Protein 6FHE (pdb70)

Structure (mmCIF, N/CA/C/O backbone):
data_6FHE
#
_entry.id   6FHE
#
_cell.length_a   51.020
_cell.length_b   51.020
_cell.length_c   296.379
_cell.angle_alpha   90.00
_cell.angle_beta   90.00
_cell.angle_gamma   90.00
#
_symmetry.space_group_name_H-M   'P 41 21 2'
#
loop_
_entity.id
_entity.type
_entity.pdbx_description
1 polymer 'Synthetic construct'
2 water water
#
loop_
_atom_site.group_PDB
_atom_site.id
_atom_site.type_symbol
_atom_site.label_atom_id
_atom_site.label_alt_id
_atom_site.label_comp_id
_atom_site.label_asym_id
_atom_site.label_entity_id
_atom_site.label_seq_id
_atom_site.pdbx_PDB_ins_code
_atom_site.Cartn_x
_atom_site.Cartn_y
_atom_site.Cartn_z
_atom_site.occupancy
_atom_site.B_iso_or_equiv
_atom_site.auth_seq_id
_atom_site.auth_comp_id
_atom_site.auth_asym_id
_atom_site.auth_atom_id
_atom_site.pdbx_PDB_model_num
ATOM 1 N N . ASN A 1 8 ? -11.160 33.373 -25.694 1.00 85.64 9 ASN A N 1
ATOM 2 C CA . ASN A 1 8 ? -10.214 33.064 -26.801 1.00 80.06 9 ASN A CA 1
ATOM 3 C C . ASN A 1 8 ? -10.940 32.257 -27.873 1.00 77.81 9 ASN A C 1
ATOM 4 O O . ASN A 1 8 ? -11.726 31.363 -27.565 1.00 74.82 9 ASN A O 1
ATOM 9 N N . ASP A 1 9 ? -10.637 32.569 -29.136 1.00 75.89 10 ASP A N 1
ATOM 10 C CA . ASP A 1 9 ? -11.416 32.098 -30.271 1.00 70.19 10 ASP A CA 1
ATOM 11 C C . ASP A 1 9 ? -10.862 30.786 -30.828 1.00 68.78 10 ASP A C 1
ATOM 12 O O . ASP A 1 9 ? -11.602 30.038 -31.462 1.00 74.12 10 ASP A O 1
ATOM 17 N N . ILE A 1 10 ? -9.565 30.503 -30.633 1.00 62.41 11 ILE A N 1
ATOM 18 C CA . ILE A 1 10 ? -9.043 29.275 -31.213 1.00 53.24 11 ILE A CA 1
ATOM 19 C C . ILE A 1 10 ? -9.340 28.083 -30.302 1.00 45.18 11 ILE A C 1
ATOM 20 O O . ILE A 1 10 ? -9.589 28.249 -29.118 1.00 47.33 11 ILE A O 1
ATOM 25 N N . PRO A 1 11 ? -9.388 26.846 -30.842 1.00 46.01 12 PRO A N 1
ATOM 26 C CA . PRO A 1 11 ? -9.748 25.669 -30.048 1.00 46.07 12 PRO A CA 1
ATOM 27 C C . PRO A 1 11 ? -8.650 25.285 -29.056 1.00 45.82 12 PRO A C 1
ATOM 28 O O . PRO A 1 11 ? -7.456 25.506 -29.300 1.00 41.74 12 PRO A O 1
ATOM 32 N N . ASP A 1 12 ? -9.086 24.708 -27.935 1.00 45.31 13 ASP A N 1
ATOM 33 C CA . ASP A 1 12 ? -8.215 24.143 -26.917 1.00 46.37 13 ASP A CA 1
ATOM 34 C C . ASP A 1 12 ? -7.676 22.808 -27.406 1.00 42.29 13 ASP A C 1
ATOM 35 O O . ASP A 1 12 ? -8.440 21.865 -27.562 1.00 39.91 13 ASP A O 1
ATOM 40 N N . LEU A 1 13 ? -6.354 22.719 -27.596 1.00 37.57 14 LEU A N 1
ATOM 41 C CA . LEU A 1 13 ? -5.791 21.552 -28.239 1.00 40.14 14 LEU A CA 1
ATOM 42 C C . LEU A 1 13 ? -6.270 20.261 -27.563 1.00 43.26 14 LEU A C 1
ATOM 43 O O . LEU A 1 13 ? -6.618 19.302 -28.259 1.00 42.09 14 LEU A O 1
ATOM 48 N N . TYR A 1 14 ? -6.293 20.231 -26.225 1.00 40.65 15 TYR A N 1
ATOM 49 C CA . TYR A 1 14 ? -6.474 18.940 -25.564 1.00 44.78 15 TYR A CA 1
ATOM 50 C C . TYR A 1 14 ? -7.915 18.485 -25.711 1.00 42.80 15 TYR A C 1
ATOM 51 O O . TYR A 1 14 ? -8.185 17.292 -25.705 1.00 45.45 15 TYR A O 1
ATOM 60 N N . SER A 1 15 ? -8.827 19.448 -25.871 1.00 47.30 16 SER A N 1
ATOM 61 C CA . SER A 1 15 ? -10.231 19.139 -26.103 1.00 45.42 16 SER A CA 1
ATOM 62 C C . SER A 1 15 ? -10.433 18.445 -27.441 1.00 43.91 16 SER A C 1
ATOM 63 O O . SER A 1 15 ? -11.281 17.562 -27.554 1.00 43.01 16 SER A O 1
ATOM 66 N N . VAL A 1 16 ? -9.656 18.846 -28.451 1.00 39.28 17 VAL A N 1
ATOM 67 C CA . VAL A 1 16 ? -9.754 18.202 -29.748 1.00 41.17 17 VAL A CA 1
ATOM 68 C C . VAL A 1 16 ? -9.457 16.708 -29.593 1.00 42.35 17 VAL A C 1
ATOM 69 O O . VAL A 1 16 ? -9.834 15.904 -30.444 1.00 42.31 17 VAL A O 1
ATOM 73 N N . PHE A 1 17 ? -8.732 16.338 -28.535 1.00 38.93 18 PHE A N 1
ATOM 74 C CA . PHE A 1 17 ? -8.238 14.974 -28.466 1.00 44.37 18 PHE A CA 1
ATOM 75 C C . PHE A 1 17 ? -8.892 14.194 -27.333 1.00 46.81 18 PHE A C 1
ATOM 76 O O . PHE A 1 17 ? -8.515 13.047 -27.102 1.00 52.82 18 PHE A O 1
ATOM 84 N N . LYS A 1 18 ? -9.871 14.816 -26.660 1.00 46.25 19 LYS A N 1
ATOM 85 C CA . LYS A 1 18 ? -10.759 14.130 -25.731 1.00 52.83 19 LYS A CA 1
ATOM 86 C C . LYS A 1 18 ? -11.134 12.732 -26.238 1.00 51.77 19 LYS A C 1
ATOM 87 O O . LYS A 1 18 ? -11.463 12.540 -27.412 1.00 47.23 19 LYS A O 1
ATOM 93 N N . ASP A 1 19 ? -11.080 11.758 -25.321 1.00 51.83 20 ASP A N 1
ATOM 94 C CA . ASP A 1 19 ? -11.468 10.373 -25.556 1.00 58.24 20 ASP A CA 1
ATOM 95 C C . ASP A 1 19 ? -10.658 9.772 -26.707 1.00 60.02 20 ASP A C 1
ATOM 96 O O . ASP A 1 19 ? -11.084 8.811 -27.351 1.00 58.08 20 ASP A O 1
ATOM 98 N N . TYR A 1 20 ? -9.496 10.378 -26.974 1.00 54.38 21 TYR A N 1
ATOM 99 C CA . TYR A 1 20 ? -8.409 9.680 -27.627 1.00 45.91 21 TYR A CA 1
ATOM 100 C C . TYR A 1 20 ? -7.273 9.513 -26.625 1.00 47.61 21 TYR A C 1
ATOM 101 O O . TYR A 1 20 ? -6.858 8.386 -26.358 1.00 42.90 21 TYR A O 1
ATOM 110 N N . PHE A 1 21 ? -6.757 10.643 -26.106 1.00 41.42 22 PHE A N 1
ATOM 111 C CA . PHE A 1 21 ? -5.605 10.612 -25.209 1.00 44.42 22 PHE A CA 1
ATOM 112 C C . PHE A 1 21 ? -5.263 12.034 -24.771 1.00 44.43 22 PHE A C 1
ATOM 113 O O . PHE A 1 21 ? -5.545 12.982 -25.503 1.00 46.60 22 PHE A O 1
ATOM 121 N N . PRO A 1 22 ? -4.660 12.213 -23.570 1.00 41.62 23 PRO A N 1
ATOM 122 C CA . PRO A 1 22 ? -4.135 13.506 -23.129 1.00 37.98 23 PRO A CA 1
ATOM 123 C C . PRO A 1 22 ? -3.052 14.051 -24.050 1.00 34.34 23 PRO A C 1
ATOM 124 O O . PRO A 1 22 ? -2.351 13.284 -24.722 1.00 31.53 23 PRO A O 1
ATOM 128 N N . ILE A 1 23 ? -2.924 15.389 -24.036 1.00 33.59 24 ILE A N 1
ATOM 129 C CA . ILE A 1 23 ? -1.940 16.090 -24.838 1.00 31.79 24 ILE A CA 1
ATOM 130 C C . ILE A 1 23 ? -1.061 16.895 -23.893 1.00 31.30 24 ILE A C 1
ATOM 131 O O . ILE A 1 23 ? -1.561 17.693 -23.099 1.00 29.38 24 ILE A O 1
ATOM 136 N N . GLY A 1 24 ? 0.256 16.672 -23.992 1.00 27.88 25 GLY A N 1
ATOM 137 C CA . GLY A 1 24 ? 1.133 17.202 -22.972 1.00 27.98 25 GLY A CA 1
ATOM 138 C C . GLY A 1 24 ? 2.219 18.124 -23.512 1.00 32.70 25 GLY A C 1
ATOM 139 O O . GLY A 1 24 ? 2.500 18.176 -24.708 1.00 35.93 25 GLY A O 1
ATOM 140 N N . VAL A 1 25 ? 2.883 18.791 -22.574 1.00 31.87 26 VAL A N 1
ATOM 141 C CA . VAL A 1 25 ? 4.000 19.647 -22.892 1.00 29.89 26 VAL A CA 1
ATOM 142 C C . VAL A 1 25 ? 4.961 19.575 -21.708 1.00 30.74 26 VAL A C 1
ATOM 143 O O . VAL A 1 25 ? 4.555 19.271 -20.580 1.00 31.47 26 VAL A O 1
ATOM 147 N N . ALA A 1 26 ? 6.247 19.803 -21.974 1.00 28.69 27 ALA A N 1
ATOM 148 C CA . ALA A 1 26 ? 7.259 19.853 -20.940 1.00 30.76 27 ALA A CA 1
ATOM 149 C C . ALA A 1 26 ? 7.543 21.319 -20.633 1.00 36.43 27 ALA A C 1
ATOM 150 O O . ALA A 1 26 ? 7.596 22.127 -21.564 1.00 38.66 27 ALA A O 1
ATOM 152 N N . VAL A 1 27 ? 7.686 21.644 -19.337 1.00 34.76 28 VAL A N 1
ATOM 153 C CA . VAL A 1 27 ? 7.791 23.027 -18.899 1.00 39.65 28 VAL A CA 1
ATOM 154 C C . VAL A 1 27 ? 9.010 23.226 -18.012 1.00 44.70 28 VAL A C 1
ATOM 155 O O . VAL A 1 27 ? 9.551 22.311 -17.392 1.00 39.06 28 VAL A O 1
ATOM 159 N N . ASP A 1 28 ? 9.346 24.508 -17.934 1.00 44.60 29 ASP A N 1
ATOM 160 C CA . 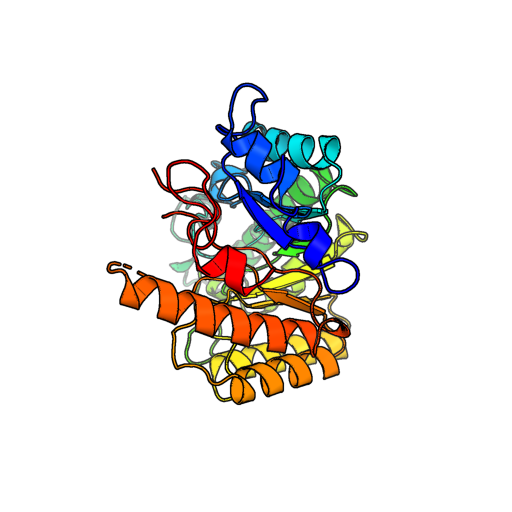ASP A 1 28 ? 10.371 25.091 -17.111 1.00 48.89 29 ASP A CA 1
ATOM 161 C C . ASP A 1 28 ? 9.630 25.720 -15.936 1.00 47.75 29 ASP A C 1
ATOM 162 O O . ASP A 1 28 ? 8.581 26.318 -16.148 1.00 53.69 29 ASP A O 1
ATOM 167 N N . PRO A 1 29 ? 10.133 25.620 -14.683 1.00 48.74 30 PRO A N 1
ATOM 168 C CA . PRO A 1 29 ? 9.412 26.125 -13.508 1.00 51.85 30 PRO A CA 1
ATOM 169 C C . PRO A 1 29 ? 9.388 27.646 -13.394 1.00 59.25 30 PRO A C 1
ATOM 170 O O . PRO A 1 29 ? 8.677 28.203 -12.552 1.00 70.30 30 PRO A O 1
ATOM 174 N N . SER A 1 30 ? 10.177 28.305 -14.248 1.00 57.54 31 SER A N 1
ATOM 175 C CA . SER A 1 30 ? 10.271 29.754 -14.255 1.00 55.63 31 SER A CA 1
ATOM 176 C C . SER A 1 30 ? 9.062 30.359 -14.961 1.00 59.39 31 SER A C 1
ATOM 177 O O . SER A 1 30 ? 8.716 31.506 -14.710 1.00 72.44 31 SER A O 1
ATOM 180 N N . ARG A 1 31 ? 8.408 29.567 -15.814 1.00 56.34 32 ARG A N 1
ATOM 181 C CA . ARG A 1 31 ? 7.467 30.081 -16.796 1.00 53.75 32 ARG A CA 1
ATOM 182 C C . ARG A 1 31 ? 6.033 29.887 -16.320 1.00 53.93 32 ARG A C 1
ATOM 183 O O . ARG A 1 31 ? 5.133 29.779 -17.151 1.00 64.36 32 ARG A O 1
ATOM 191 N N . LEU A 1 32 ? 5.812 29.846 -15.004 1.00 51.16 33 LEU A N 1
ATOM 192 C CA . LEU A 1 32 ? 4.586 29.240 -14.506 1.00 52.33 33 LEU A CA 1
ATOM 193 C C . LEU A 1 32 ? 3.651 30.249 -13.827 1.00 52.57 33 LEU A C 1
ATOM 194 O O . LEU A 1 32 ? 2.648 29.846 -13.256 1.00 51.76 33 LEU A O 1
ATOM 199 N N . ASN A 1 33 ? 3.945 31.549 -13.935 1.00 56.21 34 ASN A N 1
ATOM 200 C CA . ASN A 1 33 ? 3.157 32.590 -13.288 1.00 68.87 34 ASN A CA 1
ATOM 201 C C . ASN A 1 33 ? 1.976 33.010 -14.160 1.00 71.46 34 ASN A C 1
ATOM 202 O O . ASN A 1 33 ? 2.051 32.938 -15.386 1.00 67.24 34 ASN A O 1
ATOM 207 N N . ASP A 1 34 ? 0.916 33.509 -13.505 1.00 73.50 35 ASP A N 1
ATOM 208 C CA . ASP A 1 34 ? -0.297 33.989 -14.156 1.00 73.45 35 ASP A CA 1
ATOM 209 C C . ASP A 1 34 ? 0.029 35.206 -15.008 1.00 69.11 35 ASP A C 1
ATOM 210 O O . ASP A 1 34 ? -0.602 35.443 -16.031 1.00 69.49 35 ASP A O 1
ATOM 215 N N . THR A 1 35 ? 1.030 35.965 -14.561 1.00 75.57 36 THR A N 1
ATOM 216 C CA . THR A 1 35 ? 1.568 37.088 -15.312 1.00 77.40 36 THR A CA 1
ATOM 217 C C . THR A 1 35 ? 2.062 36.632 -16.691 1.00 78.87 36 THR A C 1
ATOM 218 O O . THR A 1 35 ? 2.099 37.426 -17.628 1.00 76.73 36 THR A O 1
ATOM 222 N N . ASP A 1 36 ? 2.407 35.341 -16.828 1.00 70.78 37 ASP A N 1
ATOM 223 C CA . ASP A 1 36 ? 3.144 34.859 -17.987 1.00 58.67 37 ASP A CA 1
ATOM 224 C C . ASP A 1 36 ? 2.202 34.171 -18.981 1.00 60.25 37 ASP A C 1
ATOM 225 O O . ASP A 1 36 ? 1.500 33.223 -18.625 1.00 57.97 37 ASP A O 1
ATOM 230 N N . PRO A 1 37 ? 2.171 34.631 -20.259 1.00 58.36 38 PRO A N 1
ATOM 231 C CA . PRO A 1 37 ? 1.359 34.013 -21.309 1.00 53.97 38 PRO A CA 1
ATOM 232 C C . PRO A 1 37 ? 1.708 32.560 -21.594 1.00 52.57 38 PRO A C 1
ATOM 233 O O . PRO A 1 37 ? 0.831 31.819 -22.033 1.00 52.89 38 PRO A O 1
ATOM 237 N N . HIS A 1 38 ? 2.976 32.175 -21.359 1.00 52.17 39 HIS A N 1
ATOM 238 C CA . HIS A 1 38 ? 3.401 30.784 -21.491 1.00 48.39 39 HIS A CA 1
ATOM 239 C C . HIS A 1 38 ? 2.527 29.891 -20.611 1.00 44.19 39 HIS A C 1
ATOM 240 O O . HIS A 1 38 ? 1.988 28.878 -21.062 1.00 40.95 39 HIS A O 1
ATOM 247 N N . ALA A 1 39 ? 2.377 30.306 -19.358 1.00 38.88 40 ALA A N 1
ATOM 248 C CA . ALA A 1 39 ? 1.589 29.556 -18.404 1.00 42.92 40 ALA A CA 1
ATOM 249 C C . ALA A 1 39 ? 0.129 29.522 -18.864 1.00 47.03 40 ALA A C 1
ATOM 250 O O . ALA A 1 39 ? -0.564 28.518 -18.690 1.00 47.86 40 ALA A O 1
ATOM 252 N N . GLN A 1 40 ? -0.327 30.593 -19.516 1.00 45.06 41 GLN A N 1
ATOM 253 C CA . GLN A 1 40 ? -1.713 30.599 -19.951 1.00 49.15 41 GLN A CA 1
ATOM 254 C C . GLN A 1 40 ? -1.891 29.655 -21.139 1.00 43.50 41 GLN A C 1
ATOM 255 O O . GLN A 1 40 ? -2.859 28.895 -21.203 1.00 40.91 41 GLN A O 1
ATOM 261 N N . LEU A 1 41 ? -0.917 29.684 -22.047 1.00 37.55 42 LEU A N 1
ATOM 262 C CA . LEU A 1 41 ? -0.914 28.815 -23.212 1.00 42.50 42 LEU A CA 1
ATOM 263 C C . LEU A 1 41 ? -0.862 27.347 -22.767 1.00 41.94 42 LEU A C 1
ATOM 264 O O . LEU A 1 41 ? -1.544 26.503 -23.346 1.00 42.37 42 LEU A O 1
ATOM 269 N N . THR A 1 42 ? -0.037 27.040 -21.756 1.00 40.75 43 THR A N 1
ATOM 270 C CA . THR A 1 42 ? 0.028 25.692 -21.206 1.00 37.20 43 THR A CA 1
ATOM 271 C C . THR A 1 42 ? -1.334 25.257 -20.679 1.00 38.98 43 THR A C 1
ATOM 272 O O . THR A 1 42 ? -1.812 24.177 -21.017 1.00 40.79 43 THR A O 1
ATOM 276 N N . ALA A 1 43 ? -1.921 26.084 -19.813 1.00 33.01 44 ALA A N 1
ATOM 277 C CA . ALA A 1 43 ? -3.166 25.722 -19.163 1.00 37.88 44 ALA A CA 1
ATOM 278 C C . ALA A 1 43 ? -4.299 25.656 -20.185 1.00 35.32 44 ALA A C 1
ATOM 279 O O . ALA A 1 43 ? -5.263 24.917 -20.006 1.00 38.56 44 ALA A O 1
ATOM 281 N N . LYS A 1 44 ? -4.193 26.440 -21.256 1.00 37.46 45 LYS A N 1
ATOM 282 C CA . LYS A 1 44 ? -5.275 26.485 -22.222 1.00 37.12 45 LYS A CA 1
ATOM 283 C C . LYS A 1 44 ? -5.261 25.223 -23.075 1.00 34.33 45 LYS A C 1
ATOM 284 O O . LYS A 1 44 ? -6.325 24.678 -23.333 1.00 37.60 45 LYS A O 1
ATOM 290 N N . HIS A 1 45 ? -4.075 24.761 -23.494 1.00 33.20 46 HIS A N 1
ATOM 291 C CA . HIS A 1 45 ? -4.011 23.787 -24.581 1.00 34.26 46 HIS A CA 1
ATOM 292 C C . HIS A 1 45 ? -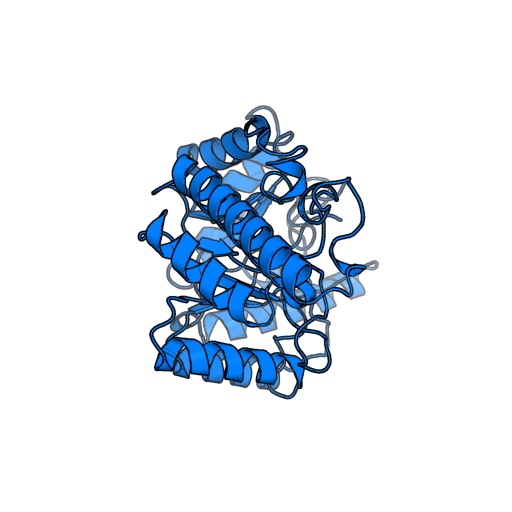3.726 22.362 -24.113 1.00 33.62 46 HIS A C 1
ATOM 293 O O . HIS A 1 45 ? -3.980 21.399 -24.842 1.00 33.28 46 HIS A O 1
ATOM 300 N N . PHE A 1 46 ? -3.158 22.206 -22.919 1.00 33.85 47 PHE A N 1
ATOM 301 C CA . PHE A 1 46 ? -2.608 20.900 -22.566 1.00 33.44 47 PHE A CA 1
ATOM 302 C C . PHE A 1 46 ? -3.216 20.421 -21.252 1.00 36.17 47 PHE A C 1
ATOM 303 O O . PHE A 1 46 ? -3.521 21.230 -20.390 1.00 34.54 47 PHE A O 1
ATOM 311 N N . ASN A 1 47 ? -3.401 19.105 -21.114 1.00 37.64 48 ASN A N 1
ATOM 312 C CA . ASN A 1 47 ? -3.948 18.551 -19.887 1.00 35.79 48 ASN A CA 1
ATOM 313 C C . ASN A 1 47 ? -3.002 17.485 -19.350 1.00 37.88 48 ASN A C 1
ATOM 314 O O . ASN A 1 47 ? -3.424 16.624 -18.574 1.00 36.32 48 ASN A O 1
ATOM 319 N N . MET A 1 48 ? -1.735 17.559 -19.776 1.00 39.31 49 MET A N 1
ATOM 320 C CA . MET A 1 48 ? -0.688 16.705 -19.240 1.00 37.31 49 MET A CA 1
ATOM 321 C C . MET A 1 48 ? 0.636 17.470 -19.259 1.00 37.28 49 MET A C 1
ATOM 322 O O . MET A 1 48 ? 0.888 18.244 -20.166 1.00 35.94 49 MET A O 1
ATOM 327 N N . LEU A 1 49 ? 1.481 17.245 -18.246 1.00 29.13 50 LEU A N 1
ATOM 328 C CA . LEU A 1 49 ? 2.629 18.093 -18.023 1.00 29.63 50 LEU A CA 1
ATOM 329 C C . LEU A 1 49 ? 3.825 17.227 -17.652 1.00 27.94 50 LEU A C 1
ATOM 330 O O . LEU A 1 49 ? 3.660 16.207 -16.992 1.00 29.00 50 LEU A O 1
ATOM 335 N N . THR A 1 50 ? 5.014 17.592 -18.134 1.00 29.50 51 THR A N 1
ATOM 336 C CA . THR A 1 50 ? 6.261 17.004 -17.666 1.00 30.17 51 THR A CA 1
ATOM 337 C C . THR A 1 50 ? 7.252 18.112 -17.316 1.00 30.21 51 THR A C 1
ATOM 338 O O . THR A 1 50 ? 7.273 19.158 -17.969 1.00 35.12 51 THR A O 1
ATOM 342 N N . ALA A 1 51 ? 8.108 17.848 -16.327 1.00 29.28 52 ALA A N 1
ATOM 343 C CA . ALA A 1 51 ? 9.263 18.692 -16.038 1.00 35.43 52 ALA A CA 1
ATOM 344 C C . ALA A 1 51 ? 10.311 18.512 -17.127 1.00 37.28 52 ALA A C 1
ATOM 345 O O . ALA A 1 51 ? 10.813 17.411 -17.326 1.00 38.37 52 ALA A O 1
ATOM 347 N N . GLU A 1 52 ? 10.632 19.611 -17.822 1.00 36.89 53 GLU A N 1
ATOM 348 C CA . GLU A 1 52 ? 11.718 19.582 -18.783 1.00 35.79 53 GLU A CA 1
ATOM 349 C C . GLU A 1 52 ? 13.010 19.061 -18.145 1.00 32.11 53 GLU A C 1
ATOM 350 O O . GLU A 1 52 ? 13.685 18.254 -18.768 1.00 37.19 53 GLU A O 1
ATOM 356 N N . ASN A 1 53 ? 13.375 19.507 -16.921 1.00 32.91 54 ASN A N 1
ATOM 357 C CA . ASN A 1 53 ? 14.620 19.092 -16.266 1.00 32.48 54 ASN A CA 1
ATOM 358 C C . ASN A 1 53 ? 14.485 18.937 -14.749 1.00 31.60 54 ASN A C 1
ATOM 359 O O . ASN A 1 53 ? 15.356 18.355 -14.111 1.00 37.28 54 ASN A O 1
ATOM 364 N N . ALA A 1 54 ? 13.446 19.499 -14.147 1.00 29.32 55 ALA A N 1
ATOM 365 C CA . ALA A 1 54 ? 13.443 19.621 -12.700 1.00 38.09 55 ALA A CA 1
ATOM 366 C C . ALA A 1 54 ? 13.415 18.263 -11.983 1.00 41.65 55 ALA A C 1
ATOM 367 O O . ALA A 1 54 ? 13.686 18.208 -10.787 1.00 37.08 55 ALA A O 1
ATOM 369 N N . MET A 1 55 ? 13.114 17.158 -12.689 1.00 36.28 56 MET A N 1
ATOM 370 C CA . MET A 1 55 ? 12.998 15.893 -11.977 1.00 39.05 56 MET A CA 1
ATOM 371 C C . MET A 1 55 ? 14.028 14.877 -12.483 1.00 39.58 56 MET A C 1
ATOM 372 O O . MET A 1 55 ? 13.962 13.678 -12.187 1.00 32.25 56 MET A O 1
ATOM 377 N N . LYS A 1 56 ? 14.984 15.377 -13.261 1.00 34.70 57 LYS A N 1
ATOM 378 C CA . LYS A 1 56 ? 16.111 14.570 -13.665 1.00 39.56 57 LYS A CA 1
ATOM 379 C C . LYS A 1 56 ? 16.950 14.312 -12.419 1.00 38.59 57 LYS A C 1
ATOM 380 O O . LYS A 1 56 ? 16.900 15.119 -11.480 1.00 36.76 57 LYS A O 1
ATOM 386 N N . PRO A 1 57 ? 17.722 13.195 -12.379 1.00 37.74 58 PRO A N 1
ATOM 387 C CA . PRO A 1 57 ? 18.549 12.868 -11.219 1.00 38.64 58 PRO A CA 1
ATOM 388 C C . PRO A 1 57 ? 19.457 14.005 -10.732 1.00 41.53 58 PRO A C 1
ATOM 389 O O . PRO A 1 57 ? 19.572 14.214 -9.527 1.00 41.42 58 PRO A O 1
ATOM 393 N N . GLU A 1 58 ? 20.129 14.721 -11.651 1.00 42.55 59 GLU A N 1
ATOM 394 C CA . GLU A 1 58 ? 21.084 15.749 -11.238 1.00 39.34 59 GLU A CA 1
ATOM 395 C C . GLU A 1 58 ? 20.343 16.941 -10.645 1.00 38.08 59 GLU A C 1
ATOM 396 O O . GLU A 1 58 ? 20.887 17.651 -9.799 1.00 41.65 59 GLU A O 1
ATOM 402 N N . SER A 1 59 ? 19.096 17.149 -11.069 1.00 36.92 60 SER A N 1
ATOM 403 C CA . SER A 1 59 ? 18.316 18.227 -10.496 1.00 37.28 60 SER A CA 1
ATOM 404 C C . SER A 1 59 ? 17.856 17.874 -9.081 1.00 41.77 60 SER A C 1
ATOM 405 O O . SER A 1 59 ? 17.964 18.696 -8.176 1.00 50.60 60 SER A O 1
ATOM 408 N N . LEU A 1 60 ? 17.395 16.637 -8.881 1.00 41.77 61 LEU A N 1
ATOM 409 C CA . LEU A 1 60 ? 16.787 16.278 -7.607 1.00 38.69 61 LEU A CA 1
ATOM 410 C C . LEU A 1 60 ? 17.841 15.935 -6.556 1.00 34.84 61 LEU A C 1
ATOM 411 O O . LEU A 1 60 ? 17.697 16.326 -5.406 1.00 37.49 61 LEU A O 1
ATOM 416 N N . GLU A 1 61 ? 18.871 15.177 -6.913 1.00 34.26 62 GLU A N 1
ATOM 417 C CA . GLU A 1 61 ? 19.839 14.794 -5.899 1.00 37.39 62 GLU A CA 1
ATOM 418 C C . GLU A 1 61 ? 21.259 15.198 -6.300 1.00 37.24 62 GLU A C 1
ATOM 419 O O . GLU A 1 61 ? 22.075 14.317 -6.602 1.00 36.00 62 GLU A O 1
ATOM 425 N N . PRO A 1 62 ? 21.601 16.519 -6.300 1.00 42.22 63 PRO A N 1
ATOM 426 C CA . PRO A 1 62 ? 22.941 17.011 -6.667 1.00 42.46 63 PRO A CA 1
ATOM 427 C C . PRO A 1 62 ? 24.105 16.355 -5.931 1.00 48.33 63 PRO A C 1
ATOM 428 O O . PRO A 1 62 ? 25.124 16.042 -6.538 1.00 47.14 63 PRO A O 1
ATOM 432 N N . GLU A 1 63 ? 23.939 16.143 -4.620 1.00 44.99 64 GLU A N 1
ATOM 433 C CA . GLU A 1 63 ? 24.941 15.468 -3.818 1.00 47.81 64 GLU A CA 1
ATOM 434 C C . GLU A 1 63 ? 24.283 14.297 -3.102 1.00 47.72 64 GLU A C 1
ATOM 435 O O . GLU A 1 63 ? 23.060 14.262 -2.969 1.00 43.73 64 GLU A O 1
ATOM 441 N N . GLU A 1 64 ? 25.107 13.352 -2.641 1.00 47.18 65 GLU A N 1
ATOM 442 C CA . GLU A 1 64 ? 24.599 12.212 -1.898 1.00 49.02 65 GLU A CA 1
ATOM 443 C C . GLU A 1 64 ? 23.658 12.654 -0.774 1.00 43.89 65 GLU A C 1
ATOM 444 O O . GLU A 1 64 ? 24.024 13.397 0.132 1.00 43.46 65 GLU A O 1
ATOM 450 N N . GLY A 1 65 ? 22.403 12.225 -0.882 1.00 40.57 66 GLY A N 1
ATOM 451 C CA . GLY A 1 65 ? 21.482 12.371 0.221 1.00 38.17 66 GLY A CA 1
ATOM 452 C C . GLY A 1 65 ? 21.009 13.801 0.376 1.00 38.53 66 GLY A C 1
ATOM 453 O O . GLY A 1 65 ? 20.262 14.092 1.312 1.00 38.98 66 GLY A O 1
ATOM 454 N N . ARG A 1 66 ? 21.413 14.661 -0.568 1.00 34.23 67 ARG A N 1
ATOM 455 C CA . ARG A 1 66 ? 20.952 16.037 -0.581 1.00 37.13 67 ARG A CA 1
ATOM 456 C C . ARG A 1 66 ? 19.973 16.253 -1.737 1.00 40.62 67 ARG A C 1
ATOM 457 O O . ARG A 1 66 ? 20.307 16.038 -2.902 1.00 41.42 67 ARG A O 1
ATOM 465 N N . TYR A 1 67 ? 18.783 16.768 -1.418 1.00 35.81 68 TYR A N 1
ATOM 466 C CA . TYR A 1 67 ? 17.729 16.813 -2.406 1.00 35.21 68 TYR A CA 1
ATOM 467 C C . TYR A 1 67 ? 17.264 18.249 -2.522 1.00 35.16 68 TYR A C 1
ATOM 468 O O . TYR A 1 67 ? 17.239 18.977 -1.532 1.00 39.66 68 TYR A O 1
ATOM 477 N N . ASN A 1 68 ? 16.890 18.646 -3.739 1.00 36.33 69 ASN A N 1
ATOM 478 C CA . ASN A 1 68 ? 16.253 19.934 -3.895 1.00 36.58 69 ASN A CA 1
ATOM 479 C C . ASN A 1 68 ? 15.007 19.754 -4.745 1.00 37.56 69 ASN A C 1
ATOM 480 O O . ASN A 1 68 ? 15.112 19.464 -5.928 1.00 41.69 69 ASN A O 1
ATOM 485 N N . PHE A 1 69 ? 13.848 20.018 -4.143 1.00 36.68 70 PHE A N 1
ATOM 486 C CA . PHE A 1 69 ? 12.565 19.694 -4.733 1.00 36.12 70 PHE A CA 1
ATOM 487 C C . PHE A 1 69 ? 11.838 20.953 -5.172 1.00 36.64 70 PHE A C 1
ATOM 488 O O . PHE A 1 69 ? 10.747 20.851 -5.707 1.00 38.69 70 PHE A O 1
ATOM 496 N N . GLU A 1 70 ? 12.466 22.119 -4.976 1.00 41.26 71 GLU A N 1
ATOM 497 C CA . GLU A 1 70 ? 11.828 23.402 -5.223 1.00 41.99 71 GLU A CA 1
ATOM 498 C C . GLU A 1 70 ? 11.142 23.444 -6.595 1.00 41.43 71 GLU A C 1
ATOM 499 O O . GLU A 1 70 ? 9.934 23.665 -6.681 1.00 40.61 71 GLU A O 1
ATOM 505 N N . ASP A 1 71 ? 11.912 23.256 -7.676 1.00 35.90 72 ASP A N 1
ATOM 506 C CA . ASP A 1 71 ? 11.356 23.430 -9.009 1.00 37.13 72 ASP A CA 1
ATOM 507 C C . ASP A 1 71 ? 10.362 22.320 -9.338 1.00 36.46 72 ASP A C 1
ATOM 508 O O . ASP A 1 71 ? 9.306 22.581 -9.915 1.00 36.98 72 ASP A O 1
ATOM 513 N N . ALA A 1 72 ? 10.708 21.088 -8.967 1.00 32.01 73 ALA A N 1
ATOM 514 C CA . ALA A 1 72 ? 9.805 19.973 -9.222 1.00 35.47 73 ALA A CA 1
ATOM 515 C C . ALA A 1 72 ? 8.440 20.202 -8.580 1.00 35.55 73 ALA A C 1
ATOM 516 O O . ALA A 1 72 ? 7.405 20.017 -9.228 1.00 37.26 73 ALA A O 1
ATOM 518 N N . ASP A 1 73 ? 8.434 20.598 -7.296 1.00 39.39 74 ASP A N 1
ATOM 519 C CA . ASP A 1 73 ? 7.195 20.943 -6.584 1.00 37.44 74 ASP A CA 1
ATOM 520 C C . ASP A 1 73 ? 6.382 22.030 -7.291 1.00 34.94 74 ASP A C 1
ATOM 521 O O . ASP A 1 73 ? 5.147 21.951 -7.385 1.00 37.55 74 ASP A O 1
ATOM 526 N N . ARG A 1 74 ? 7.063 23.084 -7.753 1.00 34.48 75 ARG A N 1
ATOM 527 C CA . ARG A 1 74 ? 6.323 24.131 -8.439 1.00 37.10 75 ARG A CA 1
ATOM 528 C C . ARG A 1 74 ? 5.614 23.545 -9.661 1.00 35.95 75 ARG A C 1
ATOM 529 O O . ARG A 1 74 ? 4.451 23.830 -9.898 1.00 38.68 75 ARG A O 1
ATOM 537 N N . ILE A 1 75 ? 6.294 22.680 -10.416 1.00 33.28 76 ILE A N 1
ATOM 538 C CA . ILE A 1 75 ? 5.692 22.110 -11.621 1.00 35.22 76 ILE A CA 1
ATOM 539 C C . ILE A 1 75 ? 4.454 21.277 -11.275 1.00 32.56 76 ILE A C 1
ATOM 540 O O . ILE A 1 75 ? 3.406 21.446 -11.871 1.00 34.51 76 ILE A O 1
ATOM 545 N N . VAL A 1 76 ? 4.563 20.409 -10.267 1.00 35.64 77 VAL A N 1
ATOM 546 C CA . VAL A 1 76 ? 3.488 19.534 -9.828 1.00 34.69 77 VAL A CA 1
ATOM 547 C C . VAL A 1 76 ? 2.280 20.336 -9.353 1.00 39.66 77 VAL A C 1
ATOM 548 O O . VAL A 1 76 ? 1.153 19.987 -9.703 1.00 38.62 77 VAL A O 1
ATOM 552 N N . ALA A 1 77 ? 2.526 21.384 -8.553 1.00 43.16 78 ALA A N 1
ATOM 553 C CA . ALA A 1 77 ? 1.491 22.293 -8.068 1.00 46.33 78 ALA A CA 1
ATOM 554 C C . ALA A 1 77 ? 0.789 22.937 -9.255 1.00 44.80 78 ALA A C 1
ATOM 555 O O . ALA A 1 77 ? -0.419 23.144 -9.242 1.00 40.80 78 ALA A O 1
ATOM 557 N N . PHE A 1 78 ? 1.572 23.293 -10.276 1.00 43.21 79 PHE A N 1
ATOM 558 C CA . PHE A 1 78 ? 0.949 23.827 -11.467 1.00 38.71 79 PHE A CA 1
ATOM 559 C C . PHE A 1 78 ? -0.036 22.808 -12.044 1.00 38.62 79 PHE A C 1
ATOM 560 O O . PHE A 1 78 ? -1.147 23.160 -12.435 1.00 36.97 79 PHE A O 1
ATOM 568 N N . ALA A 1 79 ? 0.354 21.533 -12.080 1.00 34.24 80 ALA A N 1
ATOM 569 C CA . ALA A 1 79 ? -0.513 20.531 -12.678 1.00 34.52 80 ALA A CA 1
ATOM 570 C C . ALA A 1 79 ? -1.763 20.343 -11.832 1.00 38.99 80 ALA A C 1
ATOM 571 O O . ALA A 1 79 ? -2.848 20.195 -12.397 1.00 40.21 80 ALA A O 1
ATOM 573 N N . GLU A 1 80 ? -1.587 20.308 -10.495 1.00 42.16 81 GLU A N 1
ATOM 574 C CA . GLU A 1 80 ? -2.690 20.193 -9.547 1.00 45.81 81 GLU A CA 1
ATOM 575 C C . GLU A 1 80 ? -3.690 21.320 -9.778 1.00 46.68 81 GLU A C 1
ATOM 576 O O . GLU A 1 80 ? -4.878 21.064 -9.937 1.00 48.69 81 GLU A O 1
ATOM 582 N N . LYS A 1 81 ? -3.203 22.559 -9.827 1.00 46.49 82 LYS A N 1
ATOM 583 C CA . LYS A 1 81 ? -4.106 23.693 -9.972 1.00 48.49 82 LYS A CA 1
ATOM 584 C C . LYS A 1 81 ? -5.004 23.549 -11.208 1.00 50.97 82 LYS A C 1
ATOM 585 O O . LYS A 1 81 ? -6.189 23.861 -11.142 1.00 52.26 82 LYS A O 1
ATOM 591 N N . HIS A 1 82 ? -4.443 23.094 -12.337 1.00 46.97 83 HIS A N 1
ATOM 592 C CA . HIS A 1 82 ? -5.149 23.060 -13.609 1.00 47.55 83 HIS A CA 1
ATOM 593 C C . HIS A 1 82 ? -5.606 21.636 -13.911 1.00 45.41 83 HIS A C 1
ATOM 594 O O . HIS A 1 82 ? -6.076 21.347 -15.008 1.00 43.44 83 HIS A O 1
ATOM 601 N N . GLY A 1 83 ? -5.425 20.748 -12.928 1.00 43.62 84 GLY A N 1
ATOM 602 C CA . GLY A 1 83 ? -5.897 19.377 -12.998 1.00 47.26 84 GLY A CA 1
ATOM 603 C C . GLY A 1 83 ? -5.322 18.606 -14.185 1.00 44.19 84 GLY A C 1
ATOM 604 O O . GLY A 1 83 ? -6.035 17.868 -14.844 1.00 40.80 84 GLY A O 1
ATOM 605 N N . MET A 1 84 ? -4.022 18.763 -14.436 1.00 43.62 85 MET A N 1
ATOM 606 C CA . MET A 1 84 ? -3.386 18.056 -15.537 1.00 40.29 85 MET A CA 1
ATOM 607 C C . MET A 1 84 ? -2.745 16.777 -15.003 1.00 34.51 85 MET A C 1
ATOM 608 O O . MET A 1 84 ? -2.376 16.707 -13.829 1.00 29.74 85 MET A O 1
ATOM 613 N N . LYS A 1 85 ? -2.658 15.763 -15.868 1.00 32.42 86 LYS A N 1
ATOM 614 C CA . LYS A 1 85 ? -1.914 14.568 -15.519 1.00 37.74 86 LYS A CA 1
ATOM 615 C C . LYS A 1 85 ? -0.429 14.918 -15.466 1.00 37.09 86 LYS A C 1
ATOM 616 O O . LYS A 1 85 ? 0.067 15.668 -16.307 1.00 39.04 86 LYS A O 1
ATOM 622 N N . MET A 1 86 ? 0.260 14.425 -14.440 1.00 31.19 87 MET A N 1
ATOM 623 C CA . MET A 1 86 ? 1.671 14.727 -14.229 1.00 30.37 87 MET A CA 1
ATOM 624 C C . MET A 1 86 ? 2.530 13.530 -14.660 1.00 30.35 87 MET A C 1
ATOM 625 O O . MET A 1 86 ? 2.332 12.408 -14.197 1.00 31.36 87 MET A O 1
ATOM 630 N N . ARG A 1 87 ? 3.447 13.748 -15.608 1.00 26.47 88 ARG A N 1
ATOM 631 C CA . ARG A 1 87 ? 4.440 12.730 -15.891 1.00 29.89 88 ARG A CA 1
ATOM 632 C C . ARG A 1 87 ? 5.698 13.087 -15.107 1.00 30.48 88 ARG A C 1
ATOM 633 O O . ARG A 1 87 ? 6.171 14.230 -15.163 1.00 29.05 88 ARG A O 1
ATOM 641 N N . GLY A 1 88 ? 6.262 12.078 -14.438 1.00 28.15 89 GLY A N 1
ATOM 642 C CA . GLY A 1 88 ? 7.553 12.245 -13.809 1.00 26.62 89 GLY A CA 1
ATOM 643 C C . GLY A 1 88 ? 8.678 11.728 -14.693 1.00 30.58 89 GLY A C 1
ATOM 644 O O . GLY A 1 88 ? 8.619 10.607 -15.191 1.00 28.27 89 GLY A O 1
ATOM 645 N N . HIS A 1 89 ? 9.734 12.543 -14.833 1.00 33.68 90 HIS A N 1
ATOM 646 C CA . HIS A 1 89 ? 10.731 12.280 -15.852 1.00 33.89 90 HIS A CA 1
ATOM 647 C C . HIS A 1 89 ? 12.058 12.769 -15.295 1.00 35.52 90 HIS A C 1
ATOM 648 O O . HIS A 1 89 ? 12.266 13.988 -15.219 1.00 38.62 90 HIS A O 1
ATOM 655 N N . THR A 1 90 ? 12.953 11.853 -14.896 1.00 31.03 91 THR A N 1
ATOM 656 C CA . THR A 1 90 ? 12.956 10.407 -15.021 1.00 32.29 91 THR A CA 1
ATOM 657 C C . THR A 1 90 ? 13.776 9.869 -13.840 1.00 37.56 91 THR A C 1
ATOM 658 O O . THR A 1 90 ? 14.688 10.553 -13.350 1.00 30.37 91 THR A O 1
ATOM 662 N N . LEU A 1 91 ? 13.504 8.626 -13.412 1.00 29.41 92 LEU A N 1
ATOM 663 C CA . LEU A 1 91 ? 14.031 8.221 -12.116 1.00 31.47 92 LEU A CA 1
ATOM 664 C C . LEU A 1 91 ? 15.470 7.761 -12.247 1.00 32.04 92 LEU A C 1
ATOM 665 O O . LEU A 1 91 ? 16.264 8.043 -11.358 1.00 34.83 92 LEU A O 1
ATOM 670 N N . VAL A 1 92 ? 15.768 7.080 -13.363 1.00 31.58 93 VAL A N 1
ATOM 671 C CA . VAL A 1 92 ? 17.024 6.404 -13.609 1.00 30.54 93 VAL A CA 1
ATOM 672 C C . VAL A 1 92 ? 17.423 6.616 -15.070 1.00 34.00 93 VAL A C 1
ATOM 673 O O . VAL A 1 92 ? 16.672 6.250 -15.977 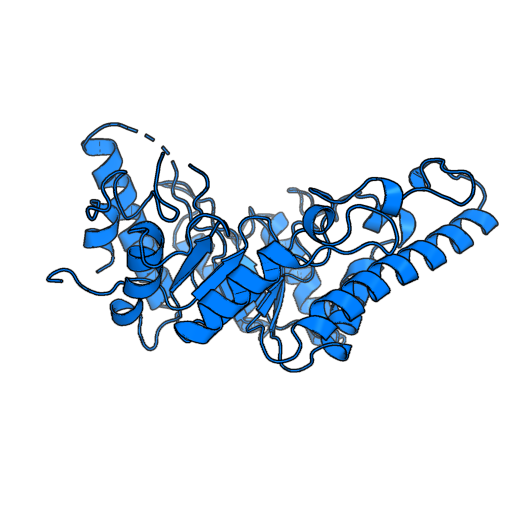1.00 31.17 93 VAL A O 1
ATOM 677 N N . TRP A 1 93 ? 18.642 7.138 -15.289 1.00 33.54 94 TRP A N 1
ATOM 678 C CA . TRP A 1 93 ? 19.126 7.533 -16.613 1.00 33.29 94 TRP A CA 1
ATOM 679 C C . TRP A 1 93 ? 20.646 7.635 -16.537 1.00 34.93 94 TRP A C 1
ATOM 680 O O . TRP A 1 93 ? 21.171 7.913 -15.464 1.00 33.38 94 TRP A O 1
ATOM 691 N N . HIS A 1 94 ? 21.341 7.405 -17.658 1.00 36.20 95 HIS A N 1
ATOM 692 C CA . HIS A 1 94 ? 22.793 7.537 -17.736 1.00 38.39 95 HIS A CA 1
ATOM 693 C C . HIS A 1 94 ? 23.233 8.989 -17.991 1.00 41.23 95 HIS A C 1
ATOM 694 O O . HIS A 1 94 ? 24.425 9.294 -17.915 1.00 41.82 95 HIS A O 1
ATOM 701 N N . GLN A 1 95 ? 22.292 9.895 -18.296 1.00 37.13 96 GLN A N 1
ATOM 702 C CA . GLN A 1 95 ? 22.624 11.305 -18.510 1.00 40.60 96 GLN A CA 1
ATOM 703 C C . GLN A 1 95 ? 22.039 12.130 -17.375 1.00 38.99 96 GLN A C 1
ATOM 704 O O . GLN A 1 95 ? 21.115 11.679 -16.703 1.00 41.40 96 GLN A O 1
ATOM 710 N N . GLN A 1 96 ? 22.529 13.365 -17.226 1.00 41.19 97 GLN A N 1
ATOM 711 C CA . GLN A 1 96 ? 22.019 14.283 -16.214 1.00 41.32 97 GLN A CA 1
ATOM 712 C C . GLN A 1 96 ? 21.890 13.588 -14.859 1.00 44.42 97 GLN A C 1
ATOM 713 O O . GLN A 1 96 ? 20.897 13.760 -14.142 1.00 38.40 97 GLN A O 1
ATOM 719 N N . VAL A 1 97 ? 22.934 12.816 -14.534 1.00 42.05 98 VAL A N 1
ATOM 720 C CA . VAL A 1 97 ? 23.051 12.065 -13.302 1.00 41.99 98 VAL A CA 1
ATOM 721 C C . VAL A 1 97 ? 24.400 12.396 -12.674 1.00 42.88 98 VAL A C 1
ATOM 722 O O . VAL A 1 97 ? 25.439 12.140 -13.270 1.00 41.68 98 VAL A O 1
ATOM 726 N N . PRO A 1 98 ? 24.418 12.939 -11.437 1.00 44.57 99 PRO A N 1
ATOM 727 C CA . PRO A 1 98 ? 25.664 13.349 -10.783 1.00 46.89 99 PRO A CA 1
ATOM 728 C C . PRO A 1 98 ? 26.704 12.241 -10.617 1.00 50.25 99 PRO A C 1
ATOM 729 O O . PRO A 1 98 ? 26.374 11.055 -10.540 1.00 51.16 99 PRO A O 1
ATOM 733 N N . ASP A 1 99 ? 27.979 12.642 -10.662 1.00 51.95 100 ASP A N 1
ATOM 734 C CA . ASP A 1 99 ? 29.066 11.672 -10.644 1.00 56.99 100 ASP A CA 1
ATOM 735 C C . ASP A 1 99 ? 29.042 10.901 -9.326 1.00 51.24 100 ASP A C 1
ATOM 736 O O . ASP A 1 99 ? 29.382 9.720 -9.299 1.00 49.30 100 ASP A O 1
ATOM 741 N N . TRP A 1 100 ? 28.643 11.585 -8.241 1.00 48.23 101 TRP A N 1
ATOM 742 C CA . TRP A 1 100 ? 28.767 10.995 -6.913 1.00 47.66 101 TRP A CA 1
ATOM 743 C C . TRP A 1 100 ? 28.134 9.606 -6.919 1.00 48.62 101 TRP A C 1
ATOM 744 O O . TRP A 1 100 ? 28.641 8.697 -6.276 1.00 48.64 101 TRP A O 1
ATOM 755 N N . PHE A 1 101 ? 27.066 9.439 -7.720 1.00 47.14 102 PHE A N 1
ATOM 756 C CA . PHE A 1 101 ? 26.281 8.221 -7.705 1.00 46.22 102 PHE A CA 1
ATOM 757 C C . PHE A 1 101 ? 27.186 7.019 -7.887 1.00 42.50 102 PHE A C 1
ATOM 758 O O . PHE A 1 101 ? 26.903 5.960 -7.336 1.00 49.09 102 PHE A O 1
ATOM 766 N N . PHE A 1 102 ? 28.227 7.186 -8.707 1.00 43.25 103 PHE A N 1
ATOM 767 C CA . PHE A 1 102 ? 28.988 6.046 -9.197 1.00 43.04 103 PHE A C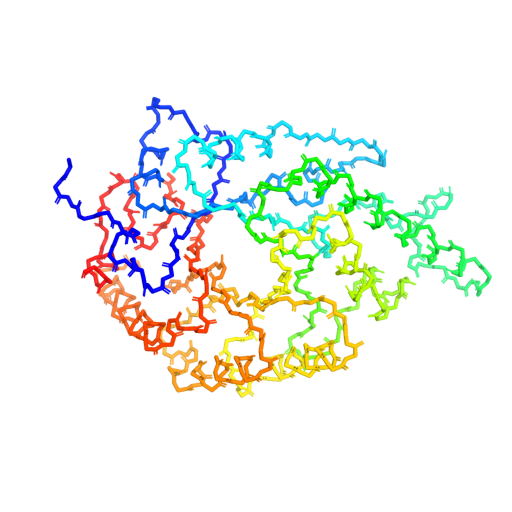A 1
ATOM 768 C C . PHE A 1 102 ? 30.409 6.016 -8.607 1.00 49.94 103 PHE A C 1
ATOM 769 O O . PHE A 1 102 ? 31.266 5.265 -9.083 1.00 52.27 103 PHE A O 1
ATOM 777 N N . LEU A 1 103 ? 30.665 6.808 -7.556 1.00 51.63 104 LEU A N 1
ATOM 778 C CA . LEU A 1 103 ? 31.964 6.793 -6.881 1.00 58.97 104 LEU A CA 1
ATOM 779 C C . LEU A 1 103 ? 31.949 5.825 -5.693 1.00 53.48 104 LEU A C 1
ATOM 780 O O . LEU A 1 103 ? 30.986 5.813 -4.926 1.00 49.87 104 LEU A O 1
ATOM 785 N N . ASP A 1 104 ? 33.056 5.075 -5.528 1.00 57.91 105 ASP A N 1
ATOM 786 C CA . ASP A 1 104 ? 33.285 4.102 -4.456 1.00 61.44 105 ASP A CA 1
ATOM 787 C C . ASP A 1 104 ? 33.657 4.776 -3.127 1.00 61.08 105 ASP A C 1
ATOM 788 O O . ASP A 1 104 ? 33.532 5.999 -2.987 1.00 61.92 105 ASP A O 1
ATOM 793 N N . GLU A 1 105 ? 34.119 3.959 -2.156 1.00 66.04 106 GLU A N 1
ATOM 794 C CA . GLU A 1 105 ? 34.370 4.384 -0.779 1.00 71.37 106 GLU A CA 1
ATOM 795 C C . GLU A 1 105 ? 35.425 5.492 -0.725 1.00 72.91 106 GLU A C 1
ATOM 796 O O . GLU A 1 105 ? 35.275 6.456 0.027 1.00 71.60 106 GLU A O 1
ATOM 798 N N . ASN A 1 106 ? 36.477 5.351 -1.544 1.00 73.86 107 ASN A N 1
ATOM 799 C CA . ASN A 1 106 ? 37.599 6.279 -1.558 1.00 76.76 107 ASN A CA 1
ATOM 800 C C . ASN A 1 106 ? 37.320 7.461 -2.482 1.00 74.94 107 ASN A C 1
ATOM 801 O O . ASN A 1 106 ? 37.987 8.485 -2.378 1.00 75.71 107 ASN A O 1
ATOM 806 N N . GLY A 1 107 ? 36.339 7.306 -3.383 1.00 74.80 108 GLY A N 1
ATOM 807 C CA . GLY A 1 107 ? 35.945 8.363 -4.306 1.00 65.26 108 GLY A CA 1
ATOM 808 C C . GLY A 1 107 ? 36.539 8.145 -5.697 1.00 64.73 108 GLY A C 1
ATOM 809 O O . GLY A 1 107 ? 36.783 9.100 -6.435 1.00 63.73 108 GLY A O 1
ATOM 810 N N . ASN A 1 108 ? 36.788 6.872 -6.021 1.00 65.47 109 ASN A N 1
ATOM 811 C CA . ASN A 1 108 ? 37.259 6.438 -7.324 1.00 68.18 109 ASN A CA 1
ATOM 812 C C . ASN A 1 108 ? 36.093 5.923 -8.157 1.00 75.50 109 ASN A C 1
ATOM 813 O O . ASN A 1 108 ? 35.155 5.348 -7.602 1.00 67.84 109 ASN A O 1
ATOM 818 N N . PRO A 1 109 ? 36.137 6.084 -9.505 1.00 75.73 110 PRO A N 1
ATOM 819 C CA . PRO A 1 109 ? 35.144 5.464 -10.383 1.00 69.66 110 PRO A CA 1
ATOM 820 C C . PRO A 1 109 ? 34.991 3.985 -10.032 1.00 60.45 110 PRO A C 1
ATOM 821 O O . PRO A 1 109 ? 35.944 3.211 -10.126 1.00 61.93 110 PRO A O 1
ATOM 825 N N . MET A 1 110 ? 33.776 3.634 -9.591 1.00 57.24 111 MET A N 1
ATOM 826 C CA . MET A 1 110 ? 33.371 2.270 -9.299 1.00 52.92 111 MET A CA 1
ATOM 827 C C . MET A 1 110 ? 33.644 1.383 -10.502 1.00 52.80 111 MET A C 1
ATOM 828 O O . MET A 1 110 ? 33.933 0.198 -10.335 1.00 57.95 111 MET A O 1
ATOM 833 N N . VAL A 1 111 ? 33.515 1.968 -11.701 1.00 52.66 112 VAL A N 1
ATOM 834 C CA . VAL A 1 111 ? 33.628 1.225 -12.945 1.00 54.35 112 VAL A CA 1
ATOM 835 C C . VAL A 1 111 ? 35.019 0.602 -13.029 1.00 58.49 112 VAL A C 1
ATOM 836 O O . VAL A 1 111 ? 35.175 -0.503 -13.552 1.00 56.83 112 VAL A O 1
ATOM 840 N N . ASP A 1 112 ? 35.998 1.289 -12.426 1.00 61.97 113 ASP A N 1
ATOM 841 C CA . ASP A 1 112 ? 37.410 0.955 -12.563 1.00 70.33 113 ASP A CA 1
ATOM 842 C C . ASP A 1 112 ? 37.849 -0.162 -11.615 1.00 75.21 113 ASP A C 1
ATOM 843 O O . ASP A 1 112 ? 39.038 -0.465 -11.558 1.00 78.90 113 ASP A O 1
ATOM 848 N N . GLU A 1 113 ? 36.911 -0.769 -10.875 1.00 74.66 114 GLU A N 1
ATOM 849 C CA . GLU A 1 113 ? 37.272 -1.770 -9.877 1.00 78.60 114 GLU A CA 1
ATOM 850 C C . GLU A 1 113 ? 37.410 -3.154 -10.516 1.00 81.27 114 GLU A C 1
ATOM 851 O O . GLU A 1 113 ? 36.565 -3.563 -11.312 1.00 80.21 114 GLU A O 1
ATOM 857 N N . THR A 1 114 ? 38.468 -3.883 -10.121 1.00 84.15 115 THR A N 1
ATOM 858 C CA . THR A 1 114 ? 38.803 -5.178 -10.701 1.00 79.96 115 THR A CA 1
ATOM 859 C C . THR A 1 114 ? 38.545 -6.322 -9.712 1.00 84.43 115 THR A C 1
ATOM 860 O O . THR A 1 114 ? 38.203 -7.428 -10.139 1.00 83.89 115 THR A O 1
ATOM 864 N N . ASP A 1 115 ? 38.692 -6.043 -8.402 1.00 81.35 116 ASP A N 1
ATOM 865 C CA . ASP A 1 115 ? 38.596 -7.032 -7.335 1.00 79.12 116 ASP A CA 1
ATOM 866 C C . ASP A 1 115 ? 37.166 -7.548 -7.190 1.00 77.90 116 ASP A C 1
ATOM 867 O O . ASP A 1 115 ? 36.272 -6.766 -6.878 1.00 81.55 116 ASP A O 1
ATOM 872 N N . PRO A 1 116 ? 36.917 -8.873 -7.368 1.00 80.29 117 PRO A N 1
ATOM 873 C CA . PRO A 1 116 ? 35.571 -9.452 -7.248 1.00 76.84 117 PRO A CA 1
ATOM 874 C C . PRO A 1 116 ? 34.785 -9.239 -5.948 1.00 75.68 117 PRO A C 1
ATOM 875 O O . PRO A 1 116 ? 33.555 -9.235 -5.971 1.00 73.51 117 PRO A O 1
ATOM 879 N N . LYS A 1 117 ? 35.484 -9.067 -4.819 1.00 79.05 118 LYS A N 1
ATOM 880 C CA . LYS A 1 117 ? 34.818 -8.931 -3.531 1.00 74.58 118 LYS A CA 1
ATOM 881 C C . LYS A 1 117 ? 34.335 -7.495 -3.355 1.00 69.61 118 LYS A C 1
ATOM 882 O O . LYS A 1 117 ? 33.289 -7.252 -2.760 1.00 69.88 118 LYS A O 1
ATOM 884 N N . ASN A 1 118 ? 35.123 -6.551 -3.872 1.00 70.09 119 ASN A N 1
ATOM 885 C CA . ASN A 1 118 ? 34.817 -5.137 -3.752 1.00 71.36 119 ASN A CA 1
ATOM 886 C C . ASN A 1 118 ? 33.730 -4.762 -4.762 1.00 75.51 119 ASN A C 1
ATOM 887 O O . ASN A 1 118 ? 32.909 -3.892 -4.487 1.00 67.19 119 ASN A O 1
ATOM 892 N N . ARG A 1 119 ? 33.722 -5.426 -5.929 1.00 73.35 120 ARG A N 1
ATOM 893 C CA . ARG A 1 119 ? 32.727 -5.136 -6.952 1.00 64.41 120 ARG A CA 1
ATOM 894 C C . ARG A 1 119 ? 31.339 -5.483 -6.424 1.00 65.31 120 ARG A C 1
ATOM 895 O O . ARG A 1 119 ? 30.403 -4.703 -6.580 1.00 63.84 120 ARG A O 1
ATOM 903 N N . GLU A 1 120 ? 31.257 -6.643 -5.760 1.00 67.44 121 GLU A N 1
ATOM 904 C CA . GLU A 1 120 ? 30.073 -7.169 -5.102 1.00 64.18 121 GLU A CA 1
ATOM 905 C C . GLU A 1 120 ? 29.572 -6.192 -4.036 1.00 62.01 121 GLU A C 1
ATOM 906 O O . GLU A 1 120 ? 28.376 -6.113 -3.770 1.00 64.88 121 GLU A O 1
ATOM 912 N N . ALA A 1 121 ? 30.497 -5.429 -3.450 1.00 59.48 122 ALA A N 1
ATOM 913 C CA . ALA A 1 121 ? 30.170 -4.431 -2.447 1.00 55.11 122 ALA A CA 1
ATOM 914 C C . ALA A 1 121 ? 29.702 -3.131 -3.104 1.00 56.05 122 ALA A C 1
ATOM 915 O O . ALA A 1 121 ? 28.825 -2.454 -2.572 1.00 50.86 122 ALA A O 1
ATOM 917 N N . ASN A 1 122 ? 30.313 -2.783 -4.250 1.00 59.41 123 ASN A N 1
ATOM 918 C CA . ASN A 1 122 ? 29.913 -1.624 -5.036 1.00 59.71 123 ASN A CA 1
ATOM 919 C C . ASN A 1 122 ? 28.501 -1.849 -5.584 1.00 54.48 123 ASN A C 1
ATOM 920 O O . ASN A 1 122 ? 27.639 -0.972 -5.516 1.00 52.71 123 ASN A O 1
ATOM 925 N N . ARG A 1 123 ? 28.270 -3.052 -6.106 1.00 44.60 124 ARG A N 1
ATOM 926 C CA . ARG A 1 123 ? 26.963 -3.408 -6.612 1.00 47.60 124 ARG A CA 1
ATOM 927 C C . ARG A 1 123 ? 25.898 -3.061 -5.575 1.00 52.35 124 ARG A C 1
ATOM 928 O O . ARG A 1 1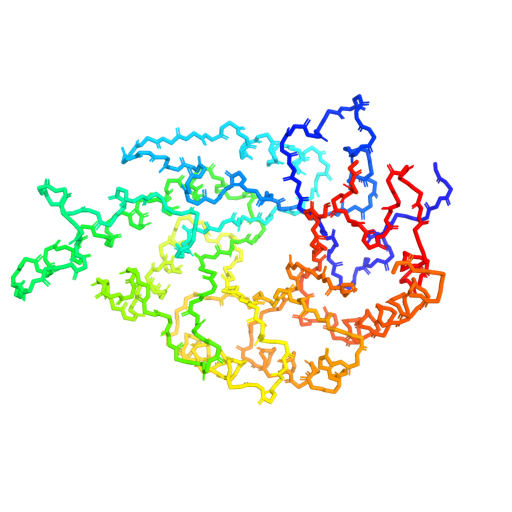23 ? 24.876 -2.462 -5.918 1.00 53.02 124 ARG A O 1
ATOM 936 N N . GLU A 1 124 ? 26.176 -3.394 -4.302 1.00 46.09 125 GLU A N 1
ATOM 937 C CA . GLU A 1 124 ? 25.172 -3.327 -3.253 1.00 46.89 125 GLU A CA 1
ATOM 938 C C . GL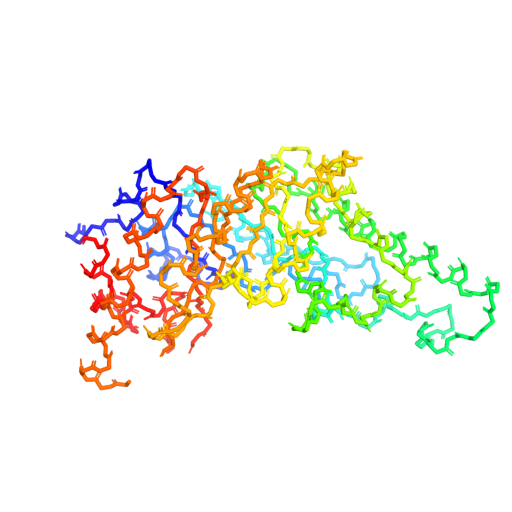U A 1 124 ? 24.871 -1.871 -2.906 1.00 45.86 125 GLU A C 1
ATOM 939 O O . GLU A 1 124 ? 23.713 -1.501 -2.732 1.00 51.14 125 GLU A O 1
ATOM 945 N N . GLU A 1 125 ? 25.929 -1.058 -2.817 1.00 44.84 126 GLU A N 1
ATOM 946 C CA . GLU A 1 125 ? 25.804 0.368 -2.566 1.00 47.60 126 GLU A CA 1
ATOM 947 C C . GLU A 1 125 ? 25.014 1.070 -3.682 1.00 45.93 126 GLU A C 1
ATOM 948 O O . GLU A 1 125 ? 24.181 1.924 -3.388 1.00 47.23 126 GLU A O 1
ATOM 954 N N . LEU A 1 126 ? 25.262 0.715 -4.958 1.00 49.30 127 LEU A N 1
ATOM 955 C CA . LEU A 1 126 ? 24.547 1.357 -6.060 1.00 42.56 127 LEU A CA 1
ATOM 956 C C . LEU A 1 126 ? 23.069 0.973 -6.044 1.00 40.13 127 LEU A C 1
ATOM 957 O O . LEU A 1 126 ? 22.218 1.830 -6.260 1.00 44.28 127 LEU A O 1
ATOM 962 N N . ARG A 1 127 ? 22.760 -0.304 -5.800 1.00 42.02 128 ARG A N 1
ATOM 963 C CA . ARG A 1 127 ? 21.364 -0.704 -5.688 1.00 41.98 128 ARG A CA 1
ATOM 964 C C . ARG A 1 127 ? 20.657 0.146 -4.636 1.00 45.88 128 ARG A C 1
ATOM 965 O O . ARG A 1 127 ? 19.594 0.702 -4.908 1.00 41.26 128 ARG A O 1
ATOM 973 N N . GLN A 1 128 ? 21.274 0.263 -3.449 1.00 41.40 129 GLN A N 1
ATOM 974 C CA . GLN A 1 128 ? 20.757 1.081 -2.371 1.00 39.41 129 GLN A CA 1
ATOM 975 C C . GLN A 1 128 ? 20.518 2.510 -2.852 1.00 37.30 129 GLN A C 1
ATOM 976 O O . GLN A 1 128 ? 19.449 3.083 -2.631 1.00 39.54 129 GLN A O 1
ATOM 982 N N . ARG A 1 129 ? 21.554 3.109 -3.445 1.00 38.82 130 ARG A N 1
ATOM 983 C CA . ARG A 1 129 ? 21.476 4.495 -3.890 1.00 40.37 130 ARG A CA 1
ATOM 984 C C . ARG A 1 129 ? 20.305 4.666 -4.868 1.00 33.38 130 ARG A C 1
ATOM 985 O O . ARG A 1 129 ? 19.517 5.597 -4.702 1.00 33.23 130 ARG A O 1
ATOM 993 N N . MET A 1 130 ? 20.189 3.754 -5.843 1.00 34.73 131 MET A N 1
ATOM 994 C CA . MET A 1 130 ? 19.141 3.805 -6.869 1.00 39.30 131 MET A CA 1
ATOM 995 C C . MET A 1 130 ? 17.772 3.731 -6.196 1.00 37.34 131 MET A C 1
ATOM 996 O O . MET A 1 130 ? 16.891 4.558 -6.421 1.00 36.67 131 MET A O 1
ATOM 1001 N N . GLU A 1 131 ? 17.621 2.758 -5.296 1.00 41.19 132 GLU A N 1
ATOM 1002 C CA . GLU A 1 131 ? 16.335 2.531 -4.643 1.00 38.29 132 GLU A CA 1
ATOM 1003 C C . GLU A 1 131 ? 15.961 3.667 -3.703 1.00 33.39 132 GLU A C 1
ATOM 1004 O O . GLU A 1 131 ? 14.779 4.023 -3.599 1.00 35.45 132 GLU A O 1
ATOM 1010 N N . ASN A 1 132 ? 16.957 4.213 -3.000 1.00 29.94 133 ASN A N 1
ATOM 1011 C CA . ASN A 1 132 ? 16.704 5.332 -2.100 1.00 32.21 133 ASN A CA 1
ATOM 1012 C C . ASN A 1 132 ? 16.212 6.552 -2.878 1.00 30.88 133 ASN A C 1
ATOM 1013 O O . ASN A 1 132 ? 15.299 7.267 -2.448 1.00 32.89 133 ASN A O 1
ATOM 1018 N N . HIS A 1 133 ? 16.879 6.824 -4.004 1.00 33.34 134 HIS A N 1
ATOM 1019 C CA . HIS A 1 133 ? 16.463 7.946 -4.834 1.00 32.75 134 HIS A CA 1
ATOM 1020 C C . HIS A 1 133 ? 15.003 7.723 -5.231 1.00 29.21 134 HIS A C 1
ATOM 1021 O O . HIS A 1 133 ? 14.169 8.621 -5.126 1.00 28.70 134 HIS A O 1
ATOM 1028 N N . ILE A 1 134 ? 14.695 6.497 -5.682 1.00 26.90 135 ILE A N 1
ATOM 1029 C CA . ILE A 1 134 ? 13.353 6.180 -6.156 1.00 26.99 135 ILE A CA 1
ATOM 1030 C C . ILE A 1 134 ? 12.303 6.376 -5.056 1.00 27.01 135 ILE A C 1
ATOM 1031 O O . ILE A 1 134 ? 11.281 7.031 -5.273 1.00 29.67 135 ILE A O 1
ATOM 1036 N N . LYS A 1 135 ? 12.581 5.813 -3.876 1.00 27.28 136 LYS A N 1
ATOM 1037 C CA . LYS A 1 135 ? 11.665 5.856 -2.747 1.00 29.52 136 LYS A CA 1
ATOM 1038 C C . LYS A 1 135 ? 11.452 7.299 -2.317 1.00 29.63 136 LYS A C 1
ATOM 1039 O O . LYS A 1 135 ? 10.355 7.691 -1.918 1.00 28.84 136 LYS A O 1
ATOM 1045 N N . THR A 1 136 ? 12.529 8.087 -2.374 1.00 26.83 137 THR A N 1
ATOM 1046 C CA . THR A 1 136 ? 12.411 9.440 -1.847 1.00 27.42 137 THR A CA 1
ATOM 1047 C C . THR A 1 136 ? 11.535 10.249 -2.788 1.00 25.86 137 THR A C 1
ATOM 1048 O O . THR A 1 136 ? 10.590 10.904 -2.371 1.00 33.27 137 THR A O 1
ATOM 1052 N N . VAL A 1 137 ? 11.844 10.172 -4.085 1.00 28.92 138 VAL A N 1
ATOM 1053 C CA . VAL A 1 137 ? 11.199 11.043 -5.047 1.00 28.46 138 VAL A CA 1
ATOM 1054 C C . VAL A 1 137 ? 9.763 10.591 -5.278 1.00 27.26 138 VAL A C 1
ATOM 1055 O O . VAL A 1 137 ? 8.836 11.392 -5.168 1.00 27.85 138 VAL A O 1
ATOM 1059 N N . ALA A 1 138 ? 9.581 9.299 -5.594 1.00 32.13 139 ALA A N 1
ATOM 1060 C CA . ALA A 1 138 ? 8.235 8.789 -5.837 1.00 27.57 139 ALA A CA 1
ATOM 1061 C C . ALA A 1 138 ? 7.426 8.837 -4.552 1.00 28.58 139 ALA A C 1
ATOM 1062 O O . ALA A 1 138 ? 6.210 9.052 -4.579 1.00 28.20 139 ALA A O 1
ATOM 1064 N N . GLY A 1 139 ? 8.122 8.655 -3.418 1.00 30.71 140 GLY A N 1
ATOM 1065 C CA . GLY A 1 139 ? 7.485 8.777 -2.119 1.00 26.13 140 GLY A CA 1
ATOM 1066 C C . GLY A 1 139 ? 6.944 10.187 -1.894 1.00 29.37 140 GLY A C 1
ATOM 1067 O O . GLY A 1 139 ? 5.784 10.345 -1.529 1.00 26.17 140 GLY A O 1
ATOM 1068 N N . ARG A 1 140 ? 7.780 11.213 -2.143 1.00 29.32 141 ARG A N 1
ATOM 1069 C CA . ARG A 1 140 ? 7.316 12.594 -2.003 1.00 27.96 141 ARG A CA 1
ATOM 1070 C C . ARG A 1 140 ? 6.048 12.863 -2.817 1.00 28.18 141 ARG A C 1
ATOM 1071 O O . ARG A 1 140 ? 5.135 13.530 -2.326 1.00 29.26 141 ARG A O 1
ATOM 1079 N N . TYR A 1 141 ? 6.005 12.380 -4.073 1.00 32.17 142 TYR A N 1
ATOM 1080 C CA . TYR A 1 141 ? 4.930 12.739 -5.002 1.00 32.95 142 TYR A CA 1
ATOM 1081 C C . TYR A 1 141 ? 3.857 11.655 -5.095 1.00 32.03 142 TYR A C 1
ATOM 1082 O O . TYR A 1 141 ? 3.004 11.711 -5.984 1.00 28.16 142 TYR A O 1
ATOM 1091 N N . LYS A 1 142 ? 3.894 10.701 -4.155 1.00 31.28 143 LYS A N 1
ATOM 1092 C CA . LYS A 1 142 ? 2.976 9.567 -4.114 1.00 31.73 143 LYS A CA 1
ATOM 1093 C C . LYS A 1 142 ? 1.535 10.017 -4.343 1.00 27.82 143 LYS A C 1
ATOM 1094 O O . LYS A 1 142 ? 1.087 10.934 -3.696 1.00 29.96 143 LYS A O 1
ATOM 1100 N N . GLY A 1 143 ? 0.849 9.397 -5.315 1.00 29.94 144 GLY A N 1
ATOM 1101 C CA . GLY A 1 143 ? -0.532 9.690 -5.676 1.00 27.79 144 GLY A CA 1
ATOM 1102 C C . GLY A 1 143 ? -0.701 10.885 -6.619 1.00 34.18 144 GLY A C 1
ATOM 1103 O O . GLY A 1 143 ? -1.825 11.203 -6.997 1.00 31.85 144 GLY A O 1
ATOM 1104 N N . LYS A 1 144 ? 0.391 11.591 -6.963 1.00 33.03 145 LYS A N 1
ATOM 1105 C CA . LYS A 1 144 ? 0.227 12.821 -7.724 1.00 32.52 145 LYS A CA 1
ATOM 1106 C C . LYS A 1 144 ? 0.707 12.645 -9.148 1.00 33.30 145 LYS A C 1
ATOM 1107 O O . LYS A 1 144 ? 0.568 13.573 -9.949 1.00 37.27 145 LYS A O 1
ATOM 1113 N N . ILE A 1 145 ? 1.275 11.469 -9.429 1.00 29.19 146 ILE A N 1
ATOM 1114 C CA . ILE A 1 145 ? 1.984 11.226 -10.667 1.00 31.48 146 ILE A CA 1
ATOM 1115 C C . ILE A 1 145 ? 1.208 10.243 -11.548 1.00 35.66 146 ILE A C 1
ATOM 1116 O O . ILE A 1 145 ? 1.068 9.065 -11.218 1.00 30.31 146 ILE A O 1
ATOM 1121 N N . TYR A 1 146 ? 0.763 10.715 -12.712 1.00 37.17 147 TYR A N 1
ATOM 1122 C CA . TYR A 1 146 ? 0.062 9.825 -13.629 1.00 34.28 147 TYR A CA 1
ATOM 1123 C C . TYR A 1 146 ? 1.002 8.717 -14.101 1.00 32.19 147 TYR A C 1
ATOM 1124 O O . TYR A 1 146 ? 0.676 7.529 -14.009 1.00 33.41 147 TYR A O 1
ATOM 1133 N N . ALA A 1 147 ? 2.205 9.087 -14.552 1.00 27.46 148 ALA A N 1
ATOM 1134 C CA . ALA A 1 147 ? 3.151 8.096 -15.042 1.00 26.64 148 ALA A CA 1
ATOM 1135 C C . ALA A 1 147 ? 4.566 8.520 -14.702 1.00 28.14 148 ALA A C 1
ATOM 1136 O O . ALA A 1 147 ? 4.897 9.697 -14.885 1.00 32.89 148 ALA A O 1
ATOM 1138 N N . TRP A 1 148 ? 5.373 7.542 -14.262 1.00 26.11 149 TRP A N 1
ATOM 1139 C CA . TRP A 1 148 ? 6.809 7.674 -14.074 1.00 26.41 149 TRP A CA 1
ATOM 1140 C C . TRP A 1 148 ? 7.502 7.062 -15.268 1.00 29.70 149 TRP A C 1
ATOM 1141 O O . TRP A 1 148 ? 7.209 5.920 -15.625 1.00 28.79 149 TRP A O 1
ATOM 1152 N N . ASP A 1 149 ? 8.421 7.842 -15.844 1.00 29.25 150 ASP A N 1
ATOM 1153 C CA . ASP A 1 149 ? 9.506 7.294 -16.628 1.00 31.15 150 ASP A CA 1
ATOM 1154 C C . ASP A 1 149 ? 10.527 6.740 -15.654 1.00 31.32 150 ASP A C 1
ATOM 1155 O O . ASP A 1 149 ? 11.325 7.498 -15.107 1.00 32.93 150 ASP A O 1
ATOM 1160 N N . VAL A 1 150 ? 10.507 5.418 -15.463 1.00 31.06 151 VAL A N 1
ATOM 1161 C CA . VAL A 1 150 ? 11.329 4.831 -14.416 1.00 25.34 151 VAL A CA 1
ATOM 1162 C C . VAL A 1 150 ? 12.756 4.725 -14.914 1.00 26.18 151 VAL A C 1
ATOM 1163 O O . VAL A 1 150 ? 13.696 5.045 -14.187 1.00 27.66 151 VAL A O 1
ATOM 1167 N N . VAL A 1 151 ? 12.888 4.290 -16.167 1.00 23.03 152 VAL A N 1
ATOM 1168 C CA . VAL A 1 151 ? 14.179 4.275 -16.806 1.00 28.32 152 VAL A CA 1
ATOM 1169 C C . VAL A 1 151 ? 14.001 4.911 -18.172 1.00 28.12 152 VAL A C 1
ATOM 1170 O O . VAL A 1 151 ? 12.901 4.931 -18.727 1.00 27.64 152 VAL A O 1
ATOM 1174 N N . ASN A 1 152 ? 15.099 5.444 -18.687 1.00 26.83 153 ASN A N 1
ATOM 1175 C CA . ASN A 1 152 ? 15.066 6.143 -19.949 1.00 28.36 153 ASN A CA 1
ATOM 1176 C C . ASN A 1 152 ? 16.320 5.696 -20.677 1.00 30.95 153 ASN A C 1
ATOM 1177 O O . ASN A 1 152 ? 17.347 5.528 -20.035 1.00 28.67 153 ASN A O 1
ATOM 1182 N N . GLU A 1 153 ? 16.195 5.361 -21.962 1.00 29.32 154 GLU A N 1
ATOM 1183 C CA . GLU A 1 153 ? 17.335 5.149 -22.843 1.00 29.82 154 GLU A CA 1
ATOM 1184 C C . GLU A 1 153 ? 18.254 4.033 -22.366 1.00 33.88 154 GLU A C 1
ATOM 1185 O O . GLU A 1 153 ? 19.475 4.180 -22.427 1.00 34.59 154 GLU A O 1
ATOM 1191 N N . VAL A 1 154 ? 17.670 2.874 -22.045 1.00 32.80 155 VAL A N 1
ATOM 1192 C CA . VAL A 1 154 ? 18.457 1.768 -21.524 1.00 35.38 155 VAL A CA 1
ATOM 1193 C C . VAL A 1 154 ? 19.156 1.008 -22.659 1.00 39.44 155 VAL A C 1
ATOM 1194 O O . VAL A 1 154 ? 20.092 0.228 -22.417 1.00 34.01 155 VAL A O 1
ATOM 1198 N N . PHE A 1 155 ? 18.735 1.259 -23.912 1.00 37.20 156 PHE A N 1
ATOM 1199 C CA . PHE A 1 155 ? 19.271 0.502 -25.043 1.00 36.50 156 PHE A CA 1
ATOM 1200 C C . PHE A 1 155 ? 20.267 1.300 -25.878 1.00 38.82 156 PHE A C 1
ATOM 1201 O O . PHE A 1 155 ? 20.091 2.506 -26.113 1.00 33.70 156 PHE A O 1
ATOM 1209 N N . ASN A 1 156 ? 21.310 0.599 -26.350 1.00 35.29 157 ASN A N 1
ATOM 1210 C CA . ASN A 1 156 ? 22.062 1.065 -27.515 1.00 40.55 157 ASN A CA 1
ATOM 1211 C C . ASN A 1 156 ? 21.160 0.984 -28.742 1.00 40.21 157 ASN A C 1
ATOM 1212 O O . ASN A 1 156 ? 20.133 0.305 -28.710 1.00 39.51 157 ASN A O 1
ATOM 1217 N N . ASP A 1 157 ? 21.550 1.674 -29.831 1.00 40.90 158 ASP A N 1
ATOM 1218 C CA . ASP A 1 157 ? 20.708 1.732 -31.017 1.00 34.41 158 ASP A CA 1
ATOM 1219 C C . ASP A 1 157 ? 20.651 0.371 -31.715 1.00 32.18 158 ASP A C 1
ATOM 1220 O O . ASP A 1 157 ? 19.648 0.038 -32.359 1.00 34.16 158 ASP A O 1
ATOM 1225 N N . ASP A 1 158 ? 21.702 -0.438 -31.540 1.00 32.85 159 ASP A N 1
ATOM 1226 C CA . ASP A 1 158 ? 21.711 -1.772 -32.119 1.00 40.22 159 ASP A CA 1
ATOM 1227 C C . ASP A 1 158 ? 20.778 -2.728 -31.360 1.00 40.16 159 ASP A C 1
ATOM 1228 O O . ASP A 1 158 ? 20.524 -3.843 -31.819 1.00 42.05 159 ASP A O 1
ATOM 1233 N N . GLY A 1 159 ? 20.211 -2.285 -30.231 1.00 39.97 160 GLY A N 1
ATOM 1234 C CA . GLY A 1 159 ? 19.330 -3.147 -29.454 1.00 40.91 160 GLY A CA 1
ATOM 1235 C C . GLY A 1 159 ? 20.042 -3.889 -28.308 1.00 42.64 160 GLY A C 1
ATOM 1236 O O . GLY A 1 159 ? 19.385 -4.589 -27.543 1.00 46.75 160 GLY A O 1
ATOM 1237 N N . THR A 1 160 ? 21.367 -3.722 -28.169 1.00 39.78 161 THR A N 1
ATOM 1238 C CA . THR A 1 160 ? 22.081 -4.225 -27.007 1.00 41.44 161 THR A CA 1
ATOM 1239 C C . THR A 1 160 ? 21.817 -3.236 -25.879 1.00 45.62 161 THR A C 1
ATOM 1240 O O . THR A 1 160 ? 21.545 -2.063 -26.144 1.00 44.43 161 THR A O 1
ATOM 1244 N N . LEU A 1 161 ? 21.868 -3.725 -24.636 1.00 44.19 162 LEU A N 1
ATOM 1245 C CA . LEU A 1 161 ? 21.715 -2.875 -23.473 1.00 38.67 162 LEU A CA 1
ATOM 1246 C C . LEU A 1 161 ? 22.872 -1.889 -23.460 1.00 38.44 162 LEU A C 1
ATOM 1247 O O . LEU A 1 161 ? 23.989 -2.257 -23.799 1.00 37.62 162 LEU A O 1
ATOM 1252 N N . ARG A 1 162 ? 22.593 -0.645 -23.040 1.00 37.99 163 ARG A N 1
ATOM 1253 C CA . ARG A 1 162 ? 23.595 0.399 -22.950 1.00 40.55 163 ARG A CA 1
ATOM 1254 C C . ARG A 1 162 ? 24.581 0.054 -21.836 1.00 48.97 163 ARG A C 1
ATOM 1255 O O . ARG A 1 162 ? 24.192 -0.311 -20.722 1.00 48.39 163 ARG A O 1
ATOM 1263 N N . ASN A 1 163 ? 25.874 0.188 -22.134 1.00 48.81 164 ASN A N 1
ATOM 1264 C CA . ASN A 1 163 ? 26.903 -0.158 -21.171 1.00 45.16 164 ASN A CA 1
ATOM 1265 C C . ASN A 1 163 ? 27.139 1.016 -20.221 1.00 44.22 164 ASN A C 1
ATOM 1266 O O . ASN A 1 163 ? 28.275 1.449 -20.048 1.00 43.61 164 ASN A O 1
ATOM 1271 N N . SER A 1 164 ? 26.066 1.509 -19.585 1.00 38.26 165 SER A N 1
ATOM 1272 C CA . SER A 1 164 ? 26.176 2.639 -18.681 1.00 39.28 165 SER A CA 1
ATOM 1273 C C . SER A 1 164 ? 26.700 2.139 -17.346 1.00 41.90 165 SER A C 1
ATOM 1274 O O . SER A 1 164 ? 26.821 0.935 -17.132 1.00 42.36 165 SER A O 1
ATOM 1277 N N . ALA A 1 165 ? 26.923 3.084 -16.436 1.00 43.01 166 ALA A N 1
ATOM 1278 C CA . ALA A 1 165 ? 27.435 2.750 -15.124 1.00 47.56 166 ALA A CA 1
ATOM 1279 C C . ALA A 1 165 ? 26.445 1.821 -14.423 1.00 48.79 166 ALA A C 1
ATOM 1280 O O . ALA A 1 165 ? 26.838 0.808 -13.848 1.00 47.84 166 ALA A O 1
ATOM 1282 N N . TRP A 1 166 ? 25.151 2.137 -14.551 1.00 49.99 167 TRP A N 1
ATOM 1283 C CA . TRP A 1 166 ? 24.083 1.348 -13.958 1.00 44.18 167 TRP A CA 1
ATOM 1284 C C . TRP A 1 166 ? 24.249 -0.110 -14.361 1.00 45.66 167 TRP A C 1
ATOM 1285 O O . TRP A 1 166 ? 24.116 -1.033 -13.553 1.00 48.66 167 TRP A O 1
ATOM 1296 N N . TYR A 1 167 ? 24.556 -0.298 -15.637 1.00 42.71 168 TYR A N 1
ATOM 1297 C CA . TYR A 1 167 ? 24.560 -1.630 -16.202 1.00 45.63 168 TYR A CA 1
ATOM 1298 C C . TYR A 1 167 ? 25.856 -2.349 -15.834 1.00 47.13 168 TYR A C 1
ATOM 1299 O O . TYR A 1 167 ? 25.878 -3.568 -15.694 1.00 45.52 168 TYR A O 1
ATOM 1308 N N . GLN A 1 168 ? 26.949 -1.591 -15.757 1.00 45.90 169 GLN A N 1
ATOM 1309 C CA . GLN A 1 168 ? 28.232 -2.221 -15.534 1.00 48.64 169 GLN A CA 1
ATOM 1310 C C . GLN A 1 168 ? 28.279 -2.712 -14.094 1.00 52.11 169 GLN A C 1
ATOM 1311 O O . GLN A 1 168 ? 28.784 -3.795 -13.836 1.00 51.77 169 GLN A O 1
ATOM 1317 N N . ILE A 1 169 ? 27.716 -1.915 -13.182 1.00 53.06 170 ILE A N 1
ATOM 1318 C CA . ILE A 1 169 ? 27.833 -2.167 -11.758 1.00 51.21 170 ILE A CA 1
ATOM 1319 C C . ILE A 1 169 ? 26.720 -3.107 -11.291 1.00 54.66 170 ILE A C 1
ATOM 1320 O O . ILE A 1 169 ? 26.995 -4.177 -10.748 1.00 52.72 170 ILE A O 1
ATOM 1325 N N . ILE A 1 170 ? 25.462 -2.737 -11.538 1.00 49.51 171 ILE A N 1
ATOM 1326 C CA . ILE A 1 170 ? 24.390 -3.619 -11.116 1.00 44.62 171 ILE A CA 1
ATOM 1327 C C . ILE A 1 170 ? 24.279 -4.808 -12.074 1.00 51.18 171 ILE A C 1
ATOM 1328 O O . ILE A 1 170 ? 23.832 -5.886 -11.673 1.00 52.75 171 ILE A O 1
ATOM 1333 N N . GLY A 1 171 ? 24.672 -4.609 -13.340 1.00 45.78 172 GLY A N 1
ATOM 1334 C CA . GLY A 1 171 ? 24.349 -5.577 -14.375 1.00 42.54 172 GLY A CA 1
ATOM 1335 C C . GLY A 1 171 ? 22.899 -5.448 -14.832 1.00 38.56 172 GLY A C 1
ATOM 1336 O O . GLY A 1 171 ? 22.172 -4.581 -14.358 1.00 42.35 172 GLY A O 1
ATOM 1337 N N . PRO A 1 172 ? 22.398 -6.339 -15.714 1.00 39.65 173 PRO A N 1
ATOM 1338 C CA . PRO A 1 172 ? 21.108 -6.121 -16.385 1.00 40.41 173 PRO A CA 1
ATOM 1339 C C . PRO A 1 172 ? 19.874 -6.040 -15.487 1.00 43.21 173 PRO A C 1
ATOM 1340 O O . PRO A 1 172 ? 18.766 -5.738 -15.959 1.00 41.43 173 PRO A O 1
ATOM 1344 N N . ASP A 1 173 ? 20.072 -6.252 -14.181 1.00 42.06 174 ASP A N 1
ATOM 1345 C CA . ASP A 1 173 ? 18.925 -6.380 -13.294 1.00 44.75 174 ASP A CA 1
ATOM 1346 C C . ASP A 1 173 ? 18.393 -5.009 -12.889 1.00 37.88 174 ASP A C 1
ATOM 1347 O O . ASP A 1 173 ? 17.268 -4.908 -12.408 1.00 37.64 174 ASP A O 1
ATOM 1352 N N . TYR A 1 174 ? 19.231 -3.972 -13.038 1.00 34.30 175 TYR A N 1
ATOM 1353 C CA . TYR A 1 174 ? 18.926 -2.661 -12.487 1.00 32.25 175 TYR A CA 1
ATOM 1354 C C . TYR A 1 174 ? 17.540 -2.208 -12.949 1.00 32.81 175 TYR A C 1
ATOM 1355 O O . TYR A 1 174 ? 16.866 -1.458 -12.242 1.00 34.69 175 TYR A O 1
ATOM 1364 N N . ILE A 1 175 ? 17.074 -2.750 -14.089 1.00 31.95 176 ILE A N 1
ATOM 1365 C CA . ILE A 1 175 ? 15.904 -2.181 -14.729 1.00 33.14 176 ILE A CA 1
ATOM 1366 C C . ILE A 1 175 ? 14.640 -2.659 -14.028 1.00 35.33 176 ILE A C 1
ATOM 1367 O O . ILE A 1 175 ? 13.832 -1.869 -13.534 1.00 35.32 176 ILE A O 1
ATOM 1372 N N . GLU A 1 176 ? 14.472 -3.977 -14.026 1.00 35.74 177 GLU A N 1
ATOM 1373 C CA . GLU A 1 176 ? 13.507 -4.630 -13.171 1.00 33.27 177 GLU A CA 1
ATOM 1374 C C . GLU A 1 176 ? 13.586 -4.076 -11.747 1.00 31.14 177 GLU A C 1
ATOM 1375 O O . GLU A 1 176 ? 12.554 -3.827 -11.140 1.00 32.96 177 GLU A O 1
ATOM 1381 N N . GLU A 1 177 ? 14.793 -3.874 -11.195 1.00 34.10 178 GLU A N 1
ATOM 1382 C CA . GLU A 1 177 ? 14.868 -3.394 -9.819 1.00 37.82 178 GLU A CA 1
ATOM 1383 C C . GLU A 1 177 ? 14.325 -1.973 -9.702 1.00 35.89 178 GLU A C 1
ATOM 1384 O O . GLU A 1 177 ? 13.728 -1.603 -8.695 1.00 29.41 178 GLU A O 1
ATOM 1390 N N . ALA A 1 178 ? 14.541 -1.161 -10.737 1.00 30.34 179 ALA A N 1
ATOM 1391 C CA . ALA A 1 178 ? 14.055 0.200 -10.637 1.00 29.17 179 ALA A CA 1
ATOM 1392 C C . ALA A 1 178 ? 12.537 0.172 -10.682 1.00 28.10 179 ALA A C 1
ATOM 1393 O O . ALA A 1 178 ? 11.896 0.928 -9.955 1.00 31.80 179 ALA A O 1
ATOM 1395 N N . LEU A 1 179 ? 11.978 -0.728 -11.507 1.00 27.14 180 LEU A N 1
ATOM 1396 C CA . LEU A 1 179 ? 10.534 -0.812 -11.695 1.00 27.01 180 LEU A CA 1
ATOM 1397 C C . LEU A 1 179 ? 9.834 -1.323 -10.433 1.00 29.71 180 LEU A C 1
ATOM 1398 O O . LEU A 1 179 ? 8.771 -0.834 -10.052 1.00 31.30 180 LEU A O 1
ATOM 1403 N N . ARG A 1 180 ? 10.385 -2.361 -9.804 1.00 30.49 181 ARG A N 1
ATOM 1404 C CA . ARG A 1 180 ? 9.767 -2.846 -8.565 1.00 29.71 181 ARG A CA 1
ATOM 1405 C C . ARG A 1 180 ? 9.814 -1.771 -7.482 1.00 24.99 181 ARG A C 1
ATOM 1406 O O . ARG A 1 180 ? 8.849 -1.564 -6.735 1.00 25.05 181 ARG A O 1
ATOM 1414 N N . ALA A 1 181 ? 10.957 -1.077 -7.381 1.00 25.67 182 ALA A N 1
ATOM 1415 C CA . ALA A 1 181 ? 11.102 -0.092 -6.314 1.00 27.32 182 ALA A CA 1
ATOM 1416 C C . ALA A 1 181 ? 10.126 1.053 -6.567 1.00 28.46 182 ALA A C 1
ATOM 1417 O O . ALA A 1 181 ? 9.458 1.534 -5.660 1.00 26.38 182 ALA A O 1
ATOM 1419 N N . ALA A 1 182 ? 9.945 1.425 -7.849 1.00 30.15 183 ALA A N 1
ATOM 1420 C CA . ALA A 1 182 ? 8.979 2.461 -8.167 1.00 28.81 183 ALA A CA 1
ATOM 1421 C C . ALA A 1 182 ? 7.572 1.974 -7.827 1.00 29.34 183 ALA A C 1
ATOM 1422 O O . ALA A 1 182 ? 6.755 2.753 -7.327 1.00 29.68 183 ALA A O 1
ATOM 1424 N N . HIS A 1 183 ? 7.285 0.694 -8.135 1.00 27.81 184 HIS A N 1
ATOM 1425 C CA . HIS A 1 183 ? 5.943 0.161 -7.948 1.00 28.90 184 HIS A CA 1
ATOM 1426 C C . HIS A 1 183 ? 5.592 0.165 -6.457 1.00 30.45 184 HIS A C 1
ATOM 1427 O O . HIS A 1 183 ? 4.513 0.577 -6.054 1.00 35.82 184 HIS A O 1
ATOM 1434 N N . GLU A 1 184 ? 6.551 -0.278 -5.645 1.00 33.56 185 GLU A N 1
ATOM 1435 C CA . GLU A 1 184 ? 6.408 -0.315 -4.195 1.00 35.43 185 GLU A CA 1
ATOM 1436 C C . GLU A 1 184 ? 6.207 1.094 -3.617 1.00 36.59 185 GLU A C 1
ATOM 1437 O O . GLU A 1 184 ? 5.314 1.306 -2.791 1.00 34.04 185 GLU A O 1
ATOM 1443 N N . ALA A 1 185 ? 7.027 2.067 -4.045 1.00 33.38 186 ALA A N 1
ATOM 1444 C CA . ALA A 1 185 ? 6.857 3.442 -3.579 1.00 30.86 186 ALA A CA 1
ATOM 1445 C C . ALA A 1 185 ? 5.529 4.069 -4.007 1.00 31.01 186 ALA A C 1
ATOM 1446 O O . ALA A 1 185 ? 4.919 4.794 -3.223 1.00 31.41 186 ALA A O 1
ATOM 1448 N N . ASP A 1 186 ? 5.073 3.880 -5.258 1.00 30.73 187 ASP A N 1
ATOM 1449 C CA . ASP A 1 186 ? 3.801 4.507 -5.615 1.00 30.38 187 ASP A CA 1
ATOM 1450 C C . ASP A 1 186 ? 3.025 3.565 -6.532 1.00 35.20 187 ASP A C 1
ATOM 1451 O O . ASP A 1 186 ? 3.208 3.626 -7.745 1.00 35.76 187 ASP A O 1
ATOM 1456 N N . PRO A 1 187 ? 2.184 2.652 -5.994 1.00 35.67 188 PRO A N 1
ATOM 1457 C CA . PRO A 1 187 ? 1.453 1.692 -6.824 1.00 37.60 188 PRO A CA 1
ATOM 1458 C C . PRO A 1 187 ? 0.473 2.353 -7.790 1.00 36.74 188 PRO A C 1
ATOM 1459 O O . PRO A 1 187 ? 0.073 1.724 -8.757 1.00 38.49 188 PRO A O 1
ATOM 1463 N N . ASN A 1 188 ? 0.066 3.594 -7.507 1.00 35.62 189 ASN A N 1
ATOM 1464 C CA . ASN A 1 188 ? -0.924 4.282 -8.322 1.00 37.70 189 ASN A CA 1
ATOM 1465 C C . ASN A 1 188 ? -0.326 4.772 -9.646 1.00 37.43 189 ASN A C 1
ATOM 1466 O O . ASN A 1 188 ? -1.053 4.907 -10.622 1.00 31.30 189 ASN A O 1
ATOM 1471 N N . ALA A 1 189 ? 0.999 4.988 -9.700 1.00 35.63 190 ALA A N 1
ATOM 1472 C CA . ALA A 1 189 ? 1.642 5.576 -10.875 1.00 32.06 190 ALA A CA 1
ATOM 1473 C C . ALA A 1 189 ? 1.844 4.562 -12.012 1.00 30.27 190 ALA A C 1
ATOM 1474 O O . ALA A 1 189 ? 2.302 3.454 -11.792 1.00 25.26 190 ALA A O 1
ATOM 1476 N N . LYS A 1 190 ? 1.566 4.959 -13.266 1.00 31.31 191 LYS A N 1
ATOM 1477 C CA . LYS A 1 190 ? 1.853 4.053 -14.367 1.00 30.85 191 LYS A CA 1
ATOM 1478 C C . LYS A 1 190 ? 3.363 4.032 -14.561 1.00 30.56 191 LYS A C 1
ATOM 1479 O O . LYS A 1 190 ? 3.996 5.084 -14.573 1.00 28.67 191 LYS A O 1
ATOM 1485 N N . LEU A 1 191 ? 3.933 2.849 -14.765 1.00 25.18 192 LEU A N 1
ATOM 1486 C CA . LEU A 1 191 ? 5.383 2.781 -14.882 1.00 27.73 192 LEU A CA 1
ATOM 1487 C C . LEU A 1 191 ? 5.822 2.572 -16.337 1.00 28.44 192 LEU A C 1
ATOM 1488 O O . LEU A 1 191 ? 5.550 1.522 -16.916 1.00 26.92 192 LEU A O 1
ATOM 1493 N N . PHE A 1 192 ? 6.608 3.524 -16.870 1.00 26.08 193 PHE A N 1
ATOM 1494 C CA . PHE A 1 192 ? 7.032 3.546 -18.261 1.00 27.50 193 PHE A CA 1
ATOM 1495 C C . PHE A 1 192 ? 8.526 3.295 -18.406 1.00 23.47 193 PHE A C 1
ATOM 1496 O O . PHE A 1 192 ? 9.346 3.718 -17.598 1.00 28.95 193 PHE A O 1
ATOM 1504 N N . ILE A 1 193 ? 8.877 2.661 -19.506 1.00 24.87 194 ILE A N 1
ATOM 1505 C CA . ILE A 1 193 ? 10.255 2.565 -19.947 1.00 26.25 194 ILE A CA 1
ATOM 1506 C C . ILE A 1 193 ? 10.296 3.405 -21.208 1.00 27.14 194 ILE A C 1
ATOM 1507 O O . ILE A 1 193 ? 9.463 3.220 -22.098 1.00 28.14 194 ILE A O 1
ATOM 1512 N N . ASN A 1 194 ? 11.265 4.316 -21.265 1.00 29.50 195 ASN A N 1
ATOM 1513 C CA . ASN A 1 194 ? 11.273 5.352 -22.281 1.00 31.15 195 ASN A CA 1
ATOM 1514 C C . ASN A 1 194 ? 12.498 5.249 -23.174 1.00 33.99 195 ASN A C 1
ATOM 1515 O O . ASN A 1 194 ? 13.590 4.892 -22.702 1.00 29.46 195 ASN A O 1
ATOM 1520 N N . ASP A 1 195 ? 12.313 5.600 -24.463 1.00 31.77 196 ASP A N 1
ATOM 1521 C CA . ASP A 1 195 ? 13.471 5.579 -25.347 1.00 34.05 196 ASP A CA 1
ATOM 1522 C C . ASP A 1 195 ? 13.176 6.278 -26.684 1.00 29.66 196 ASP A C 1
ATOM 1523 O O . ASP A 1 195 ? 12.035 6.559 -27.029 1.00 26.94 196 ASP A O 1
ATOM 1528 N N . TYR A 1 196 ? 14.239 6.546 -27.446 1.00 34.35 197 TYR A N 1
ATOM 1529 C CA . TYR A 1 196 ? 14.117 7.066 -28.808 1.00 34.04 197 TYR A CA 1
ATOM 1530 C C . TYR A 1 196 ? 14.523 5.945 -29.757 1.00 32.40 197 TYR A C 1
ATOM 1531 O O . TYR A 1 196 ? 15.221 4.999 -29.359 1.00 31.45 197 TYR A O 1
ATOM 1540 N N . ASN A 1 197 ? 14.124 6.084 -31.024 1.00 34.77 198 ASN A N 1
ATOM 1541 C CA . ASN A 1 197 ? 14.452 5.122 -32.062 1.00 32.75 198 ASN A CA 1
ATOM 1542 C C . ASN A 1 197 ? 13.704 3.818 -31.765 1.00 30.86 198 ASN A C 1
ATOM 1543 O O . ASN A 1 197 ? 14.225 2.763 -32.039 1.00 30.80 198 ASN A O 1
ATOM 1548 N N . ILE A 1 198 ? 12.468 3.886 -31.266 1.00 27.57 199 ILE A N 1
ATOM 1549 C CA . ILE A 1 198 ? 11.713 2.670 -30.998 1.00 30.26 199 ILE A CA 1
ATOM 1550 C C . ILE A 1 198 ? 10.329 2.839 -31.599 1.00 30.53 199 ILE A C 1
ATOM 1551 O O . ILE A 1 198 ? 9.392 2.178 -31.170 1.00 33.95 199 ILE A O 1
ATOM 1556 N N . GLU A 1 199 ? 10.228 3.740 -32.582 1.00 32.12 200 GLU A N 1
ATOM 1557 C CA . GLU A 1 199 ? 8.985 3.992 -33.286 1.00 33.47 200 GLU A CA 1
ATOM 1558 C C . GLU A 1 199 ? 8.865 3.018 -34.463 1.00 37.34 200 GLU A C 1
ATOM 1559 O O . GLU A 1 199 ? 7.752 2.706 -34.890 1.00 34.10 200 GLU A O 1
ATOM 1565 N N . ASN A 1 200 ? 10.005 2.540 -34.989 1.00 35.84 201 ASN A N 1
ATOM 1566 C CA . ASN A 1 200 ? 9.949 1.765 -36.223 1.00 38.05 201 ASN A CA 1
ATOM 1567 C C . ASN A 1 200 ? 10.002 0.276 -35.885 1.00 36.51 201 ASN A C 1
ATOM 1568 O O . ASN A 1 200 ? 11.049 -0.223 -35.481 1.00 36.45 201 ASN A O 1
ATOM 1573 N N . TRP A 1 201 ? 8.903 -0.438 -36.142 1.00 41.05 202 TRP A N 1
ATOM 1574 C CA . TRP A 1 201 ? 8.863 -1.878 -35.910 1.00 40.20 202 TRP A CA 1
ATOM 1575 C C . TRP A 1 201 ? 10.071 -2.632 -36.480 1.00 41.37 202 TRP A C 1
ATOM 1576 O O . TRP A 1 201 ? 10.491 -3.602 -35.863 1.00 43.60 202 TRP A O 1
ATOM 1587 N N . SER A 1 202 ? 10.651 -2.204 -37.619 1.00 38.16 203 SER A N 1
ATOM 1588 C CA . SER A 1 202 ? 11.697 -2.982 -38.282 1.00 42.04 203 SER A CA 1
ATOM 1589 C C . SER A 1 202 ? 13.063 -2.692 -37.681 1.00 45.33 203 SER A C 1
ATOM 1590 O O . SER A 1 202 ? 14.071 -3.225 -38.127 1.00 50.20 203 SER A O 1
ATOM 1593 N N . HIS A 1 203 ? 13.100 -1.770 -36.726 1.00 43.30 204 HIS A N 1
ATOM 1594 C CA . HIS A 1 203 ? 14.364 -1.350 -36.160 1.00 37.29 204 HIS A CA 1
ATOM 1595 C C . HIS A 1 203 ? 14.733 -2.346 -35.070 1.00 33.71 204 HIS A C 1
ATOM 1596 O O . HIS A 1 203 ? 13.865 -2.770 -34.297 1.00 38.24 204 HIS A O 1
ATOM 1603 N N . ALA A 1 204 ? 16.029 -2.671 -35.022 1.00 34.94 205 ALA A N 1
ATOM 1604 C CA . ALA A 1 204 ? 16.597 -3.608 -34.062 1.00 38.45 205 ALA A CA 1
ATOM 1605 C C . ALA A 1 204 ? 16.255 -3.138 -32.647 1.00 42.19 205 ALA A C 1
ATOM 1606 O O . ALA A 1 204 ? 15.707 -3.911 -31.861 1.00 46.29 205 ALA A O 1
ATOM 1608 N N . LYS A 1 205 ? 16.486 -1.842 -32.372 1.00 39.98 206 LYS A N 1
ATOM 1609 C CA . LYS A 1 205 ? 16.186 -1.226 -31.085 1.00 38.31 206 LYS A CA 1
ATOM 1610 C C . LYS A 1 205 ? 14.740 -1.495 -30.667 1.00 40.04 206 LYS A C 1
ATOM 1611 O O . LYS A 1 205 ? 14.475 -1.953 -29.555 1.00 36.21 206 LYS A O 1
ATOM 1617 N N . THR A 1 206 ? 13.803 -1.226 -31.572 1.00 33.00 207 THR A N 1
ATOM 1618 C CA . THR A 1 206 ? 12.403 -1.355 -31.239 1.00 32.15 207 THR A CA 1
ATOM 1619 C C . THR A 1 206 ? 12.106 -2.786 -30.799 1.00 41.19 207 THR A C 1
ATOM 1620 O O . THR A 1 206 ? 11.224 -2.984 -29.949 1.00 32.55 207 THR A O 1
ATOM 1624 N N . GLN A 1 207 ? 12.862 -3.745 -31.377 1.00 40.05 208 GLN A N 1
ATOM 1625 C CA . GLN A 1 207 ? 12.661 -5.179 -31.163 1.00 40.14 208 GLN A CA 1
ATOM 1626 C C . GLN A 1 207 ? 13.283 -5.622 -29.837 1.00 38.44 208 GLN A C 1
ATOM 1627 O O . GLN A 1 207 ? 12.698 -6.451 -29.146 1.00 39.95 208 GLN A O 1
ATOM 1633 N N . ALA A 1 208 ? 14.504 -5.148 -29.546 1.00 35.02 209 ALA A N 1
ATOM 1634 C CA . ALA A 1 208 ? 15.103 -5.322 -28.238 1.00 36.23 209 ALA A CA 1
ATOM 1635 C C . ALA A 1 208 ? 14.128 -4.881 -27.151 1.00 39.21 209 ALA A C 1
ATOM 1636 O O . ALA A 1 208 ? 13.979 -5.567 -26.144 1.00 47.16 209 ALA A O 1
ATOM 1638 N N . MET A 1 209 ? 13.438 -3.757 -27.371 1.00 40.57 210 MET A N 1
ATOM 1639 C CA . MET A 1 209 ? 12.602 -3.176 -26.339 1.00 37.89 210 MET A CA 1
ATOM 1640 C C . MET A 1 209 ? 11.357 -4.032 -26.159 1.00 39.01 210 MET A C 1
ATOM 1641 O O . MET A 1 209 ? 10.833 -4.178 -25.050 1.00 38.62 210 MET A O 1
ATOM 1646 N N . TYR A 1 210 ? 10.856 -4.529 -27.284 1.00 36.40 211 TYR A N 1
ATOM 1647 C CA . TYR A 1 210 ? 9.736 -5.455 -27.284 1.00 40.76 211 TYR A CA 1
ATOM 1648 C C . TYR A 1 210 ? 10.083 -6.722 -26.483 1.00 40.62 211 TYR A C 1
ATOM 1649 O O . TYR A 1 210 ? 9.307 -7.129 -25.621 1.00 42.39 211 TYR A O 1
ATOM 1658 N N . ASN A 1 211 ? 11.251 -7.320 -26.764 1.00 37.82 212 ASN A N 1
ATOM 1659 C CA . ASN A 1 211 ? 11.702 -8.548 -26.124 1.00 43.54 212 ASN A CA 1
ATOM 1660 C C . ASN A 1 211 ? 11.819 -8.352 -24.612 1.00 46.74 212 ASN A C 1
ATOM 1661 O O . ASN A 1 211 ? 11.371 -9.195 -23.827 1.00 44.36 212 ASN A O 1
ATOM 1666 N N . MET A 1 212 ? 12.457 -7.243 -24.218 1.00 40.66 213 MET A N 1
ATOM 1667 C CA . MET A 1 212 ? 12.618 -6.935 -22.809 1.00 40.55 213 MET A CA 1
ATOM 1668 C C . MET A 1 212 ? 11.259 -6.770 -22.134 1.00 39.15 213 MET A C 1
ATOM 1669 O O . MET A 1 212 ? 10.998 -7.389 -21.104 1.00 39.51 213 MET A O 1
ATOM 1674 N N . VAL A 1 213 ? 10.383 -5.973 -22.737 1.00 37.32 214 VAL A N 1
ATOM 1675 C CA . VAL A 1 213 ? 9.099 -5.672 -22.125 1.00 39.62 214 VAL A CA 1
ATOM 1676 C C . VAL A 1 213 ? 8.249 -6.931 -22.030 1.00 43.91 214 VAL A C 1
ATOM 1677 O O . VAL A 1 213 ? 7.481 -7.087 -21.083 1.00 43.83 214 VAL A O 1
ATOM 1681 N N . ARG A 1 214 ? 8.366 -7.790 -23.051 1.00 44.81 215 ARG A N 1
ATOM 1682 C CA . ARG A 1 214 ? 7.596 -9.016 -23.134 1.00 43.25 215 ARG A CA 1
ATOM 1683 C C . ARG A 1 214 ? 7.994 -9.907 -21.962 1.00 37.15 215 ARG A C 1
ATOM 1684 O O . ARG A 1 214 ? 7.144 -10.345 -21.188 1.00 40.00 215 ARG A O 1
ATOM 1692 N N . ASP A 1 215 ? 9.303 -10.101 -21.850 1.00 36.99 216 ASP A N 1
ATOM 1693 C CA . ASP A 1 215 ? 9.966 -10.771 -20.753 1.00 43.63 216 ASP A CA 1
ATOM 1694 C C . ASP A 1 215 ? 9.426 -10.293 -19.402 1.00 46.13 216 ASP A C 1
ATOM 1695 O O . ASP A 1 215 ? 9.070 -11.118 -18.568 1.00 46.56 216 ASP A O 1
ATOM 1700 N N . PHE A 1 216 ? 9.339 -8.968 -19.197 1.00 38.49 217 PHE A N 1
ATOM 1701 C CA . PHE A 1 216 ? 8.820 -8.415 -17.958 1.00 34.22 217 PHE A CA 1
ATOM 1702 C C . PHE A 1 216 ? 7.378 -8.851 -17.753 1.00 33.63 217 PHE A C 1
ATOM 1703 O O . PHE A 1 216 ? 6.994 -9.350 -16.683 1.00 34.63 217 PHE A O 1
ATOM 1711 N N . LYS A 1 217 ? 6.568 -8.649 -18.783 1.00 33.07 218 LYS A N 1
ATOM 1712 C CA . LYS A 1 217 ? 5.157 -8.947 -18.612 1.00 37.47 218 LYS A CA 1
ATOM 1713 C C . LYS A 1 217 ? 4.982 -10.429 -18.258 1.00 48.29 218 LYS A C 1
ATOM 1714 O O . LYS A 1 217 ? 4.124 -10.787 -17.455 1.00 51.18 218 LYS A O 1
ATOM 1720 N N . GLU A 1 218 ? 5.836 -11.294 -18.812 1.00 46.11 219 GLU A N 1
ATOM 1721 C CA . GLU A 1 218 ? 5.639 -12.713 -18.578 1.00 50.62 219 GLU A CA 1
ATOM 1722 C C . GLU A 1 218 ? 6.193 -13.114 -17.207 1.00 53.28 219 GLU A C 1
ATOM 1723 O O . GLU A 1 218 ? 5.725 -14.085 -16.616 1.00 55.69 219 GLU A O 1
ATOM 1729 N N . ARG A 1 219 ? 7.202 -12.383 -16.718 1.00 46.31 220 ARG A N 1
ATOM 1730 C CA . ARG A 1 219 ? 7.842 -12.743 -15.468 1.00 41.31 220 ARG A CA 1
ATOM 1731 C C . ARG A 1 219 ? 7.188 -12.033 -14.291 1.00 42.42 220 ARG A C 1
ATOM 1732 O O . ARG A 1 219 ? 7.652 -12.209 -13.175 1.00 44.77 220 ARG A O 1
ATOM 1740 N N . GLY A 1 220 ? 6.118 -11.259 -14.538 1.00 39.27 221 GLY A N 1
ATOM 1741 C CA . GLY A 1 220 ? 5.455 -10.478 -13.499 1.00 40.00 221 GLY A CA 1
ATOM 1742 C C . GLY A 1 220 ? 6.134 -9.161 -13.078 1.00 38.52 221 GLY A C 1
ATOM 1743 O O . GLY A 1 220 ? 5.694 -8.539 -12.107 1.00 37.34 221 GLY A O 1
ATOM 1744 N N . VAL A 1 221 ? 7.202 -8.730 -13.777 1.00 38.33 222 VAL A N 1
ATOM 1745 C CA . VAL A 1 221 ? 7.903 -7.492 -13.422 1.00 36.16 222 VAL A CA 1
ATOM 1746 C C . VAL A 1 221 ? 6.933 -6.350 -13.717 1.00 31.52 222 VAL A C 1
ATOM 1747 O O . VAL A 1 221 ? 6.394 -6.272 -14.807 1.00 39.78 222 VAL A O 1
ATOM 1751 N N . PRO A 1 222 ? 6.624 -5.437 -12.783 1.00 33.42 223 PRO A N 1
ATOM 1752 C CA . PRO A 1 222 ? 5.592 -4.442 -13.066 1.00 34.43 223 PRO A CA 1
ATOM 1753 C C . PRO A 1 222 ? 6.185 -3.466 -14.086 1.00 39.25 223 PRO A C 1
ATOM 1754 O O . PRO A 1 222 ? 7.336 -3.048 -13.965 1.00 42.33 223 PRO A O 1
ATOM 1758 N N . VAL A 1 223 ? 5.429 -3.256 -15.167 1.00 40.12 224 VAL A N 1
ATOM 1759 C CA . VAL A 1 223 ? 5.681 -2.271 -16.208 1.00 37.03 224 VAL A CA 1
ATOM 1760 C C . VAL A 1 223 ? 4.337 -2.031 -16.887 1.00 35.61 224 VAL A C 1
ATOM 1761 O O . VAL A 1 223 ? 3.630 -2.987 -17.183 1.00 34.43 224 VAL A O 1
ATOM 1765 N N . ASP A 1 224 ? 3.949 -0.763 -17.054 1.00 30.23 225 ASP A N 1
ATOM 1766 C CA . ASP A 1 224 ? 2.650 -0.478 -17.631 1.00 28.82 225 ASP A CA 1
ATOM 1767 C C . ASP A 1 224 ? 2.765 0.046 -19.056 1.00 29.31 225 ASP A C 1
ATOM 1768 O O . ASP A 1 224 ? 1.810 -0.058 -19.827 1.00 32.63 225 ASP A O 1
ATOM 1773 N N . GLY A 1 225 ? 3.913 0.615 -19.415 1.00 26.44 226 GLY A N 1
ATOM 1774 C CA . GLY A 1 225 ? 3.918 1.390 -20.642 1.00 27.87 226 GLY A CA 1
ATOM 1775 C C . GLY A 1 225 ? 5.304 1.505 -21.248 1.00 25.51 226 GLY A C 1
ATOM 1776 O O . GLY A 1 225 ? 6.298 1.441 -20.556 1.00 31.62 226 GLY A O 1
ATOM 1777 N N . VAL A 1 226 ? 5.338 1.688 -22.560 1.00 24.92 227 VAL A N 1
ATOM 1778 C CA . VAL A 1 226 ? 6.556 2.037 -23.259 1.00 28.03 227 VAL A CA 1
ATOM 1779 C C . VAL A 1 226 ? 6.422 3.486 -23.747 1.00 28.49 227 VAL A C 1
ATOM 1780 O O . VAL A 1 226 ? 5.391 3.860 -24.300 1.00 29.21 227 VAL A O 1
ATOM 1784 N N . GLY A 1 227 ? 7.467 4.296 -23.519 1.00 29.27 228 GLY A N 1
ATOM 1785 C CA . GLY A 1 227 ? 7.505 5.684 -23.952 1.00 25.05 228 GLY A CA 1
ATOM 1786 C C . GLY A 1 227 ? 8.321 5.819 -25.227 1.00 25.99 228 GLY A C 1
ATOM 1787 O O . GLY A 1 227 ? 9.540 5.667 -25.225 1.00 30.56 228 GLY A O 1
ATOM 1788 N N . MET A 1 228 ? 7.629 6.082 -26.336 1.00 27.88 229 MET A N 1
ATOM 1789 C CA . MET A 1 228 ? 8.326 6.344 -27.591 1.00 30.09 229 MET A CA 1
ATOM 1790 C C . MET A 1 228 ? 8.609 7.844 -27.693 1.00 27.38 229 MET A C 1
ATOM 1791 O O . MET A 1 228 ? 7.681 8.627 -27.704 1.00 25.41 229 MET A O 1
ATOM 1796 N N . GLN A 1 229 ? 9.879 8.247 -27.780 1.00 28.57 230 GLN A N 1
ATOM 1797 C CA . GLN A 1 229 ? 10.163 9.683 -27.789 1.00 31.36 230 GLN A CA 1
ATOM 1798 C C . GLN A 1 229 ? 9.564 10.396 -28.992 1.00 32.64 230 GLN A C 1
ATOM 1799 O O . GLN A 1 229 ? 9.092 11.525 -28.853 1.00 32.73 230 GLN A O 1
ATOM 1805 N N . GLY A 1 230 ? 9.586 9.735 -30.156 1.00 35.24 231 GLY A N 1
ATOM 1806 C CA . GLY A 1 230 ? 8.955 10.278 -31.350 1.00 34.38 231 GLY A CA 1
ATOM 1807 C C . GLY A 1 230 ? 9.696 11.492 -31.914 1.00 39.15 231 GLY A C 1
ATOM 1808 O O . GLY A 1 230 ? 9.074 12.486 -32.279 1.00 37.92 231 GLY A O 1
ATOM 1809 N N . HIS A 1 231 ? 11.027 11.395 -31.982 1.00 37.53 232 HIS A N 1
ATOM 1810 C CA . HIS A 1 231 ? 11.808 12.226 -32.876 1.00 46.27 232 HIS A CA 1
ATOM 1811 C C . HIS A 1 231 ? 11.728 11.590 -34.258 1.00 44.35 232 HIS A C 1
ATOM 1812 O O . HIS A 1 231 ? 12.428 10.620 -34.548 1.00 45.92 232 HIS A O 1
ATOM 1819 N N . ILE A 1 232 ? 10.824 12.113 -35.087 1.00 41.12 233 ILE A N 1
ATOM 1820 C CA . ILE A 1 232 ? 10.525 11.453 -36.343 1.00 45.72 233 ILE A CA 1
ATOM 1821 C C . ILE A 1 232 ? 10.677 12.447 -37.487 1.00 49.83 233 ILE A C 1
ATOM 1822 O O . ILE A 1 232 ? 10.536 13.656 -37.296 1.00 47.62 233 ILE A O 1
ATOM 1827 N N . SER A 1 233 ? 11.008 11.916 -38.668 1.00 50.62 234 SER A N 1
ATOM 1828 C CA . SER A 1 233 ? 11.256 12.774 -39.812 1.00 54.93 234 SER A CA 1
ATOM 1829 C C . SER A 1 233 ? 9.991 12.874 -40.662 1.00 59.14 234 SER A C 1
ATOM 1830 O O . SER A 1 233 ? 8.914 12.427 -40.256 1.00 54.33 234 SER A O 1
ATOM 1833 N N . LEU A 1 234 ? 10.140 13.486 -41.842 1.00 60.06 235 LEU A N 1
ATOM 1834 C CA . LEU A 1 234 ? 9.010 13.779 -42.701 1.00 51.48 235 LEU A CA 1
ATOM 1835 C C . LEU A 1 234 ? 8.544 12.511 -43.404 1.00 49.92 235 LEU A C 1
ATOM 1836 O O . LEU A 1 234 ? 7.338 12.293 -43.508 1.00 52.34 235 LEU A O 1
ATOM 1841 N N . TYR A 1 235 ? 9.499 11.696 -43.883 1.00 49.08 236 TYR A N 1
ATOM 1842 C CA . TYR A 1 235 ? 9.193 10.556 -44.738 1.00 51.38 236 TYR A CA 1
ATOM 1843 C C . TYR A 1 235 ? 9.432 9.235 -44.001 1.00 55.76 236 TYR A C 1
ATOM 1844 O O . TYR A 1 235 ? 8.946 8.189 -44.430 1.00 54.01 236 TYR A O 1
ATOM 1846 N N . TYR A 1 236 ? 10.151 9.292 -42.871 1.00 54.12 237 TYR A N 1
ATOM 1847 C CA . TYR A 1 236 ? 10.582 8.088 -42.181 1.00 50.81 237 TYR A CA 1
ATOM 1848 C C . TYR A 1 236 ? 10.438 8.256 -40.668 1.00 49.27 237 TYR A C 1
ATOM 1849 O O . TYR A 1 236 ? 10.638 9.348 -40.141 1.00 54.06 237 TYR A O 1
ATOM 1858 N N . PRO A 1 237 ? 10.089 7.188 -39.909 1.00 42.65 238 PRO A N 1
ATOM 1859 C CA . PRO A 1 237 ? 9.604 5.923 -40.479 1.00 40.55 238 PRO A CA 1
ATOM 1860 C C . PRO A 1 237 ? 8.221 6.074 -41.108 1.00 38.52 238 PRO A C 1
ATOM 1861 O O . PRO A 1 237 ? 7.527 7.062 -40.858 1.00 37.38 238 PRO A O 1
ATOM 1865 N N . SER A 1 238 ? 7.815 5.074 -41.904 1.00 40.55 239 SER A N 1
ATOM 1866 C CA . SER A 1 238 ? 6.503 5.077 -42.548 1.00 41.71 239 SER A CA 1
ATOM 1867 C C . SER A 1 238 ? 5.428 4.863 -41.494 1.00 37.25 239 SER A C 1
ATOM 1868 O O . SER A 1 238 ? 5.663 4.157 -40.515 1.00 38.59 239 SER A O 1
ATOM 1871 N N . LEU A 1 239 ? 4.232 5.395 -41.736 1.00 33.30 240 LEU A N 1
ATOM 1872 C CA . LEU A 1 239 ? 3.106 5.171 -40.848 1.00 37.99 240 LEU A CA 1
ATOM 1873 C C . LEU A 1 239 ? 2.896 3.674 -40.617 1.00 41.66 240 LEU A C 1
ATOM 1874 O O . LEU A 1 239 ? 2.441 3.277 -39.553 1.00 40.67 240 LEU A O 1
ATOM 1879 N N . GLU A 1 240 ? 3.173 2.856 -41.641 1.00 41.72 241 GLU A N 1
ATOM 1880 C CA . GLU A 1 240 ? 2.966 1.419 -41.565 1.00 44.09 241 GLU A CA 1
ATOM 1881 C C . GLU A 1 240 ? 3.895 0.863 -40.489 1.00 42.94 241 GLU A C 1
ATOM 1882 O O . GLU A 1 240 ? 3.493 0.049 -39.669 1.00 46.09 241 GLU A O 1
ATOM 1888 N N . GLU A 1 241 ? 5.158 1.285 -40.538 1.00 43.39 242 GLU A N 1
ATOM 1889 C CA . GLU A 1 241 ? 6.191 0.793 -39.641 1.00 46.56 242 GLU A CA 1
ATOM 1890 C C . GLU A 1 241 ? 5.871 1.167 -38.192 1.00 50.01 242 GLU A C 1
ATOM 1891 O O . GLU A 1 241 ? 6.161 0.413 -37.259 1.00 47.01 242 GLU A O 1
ATOM 1897 N N . ILE A 1 242 ? 5.283 2.351 -38.010 1.00 49.03 243 ILE A N 1
ATOM 1898 C CA . ILE A 1 242 ? 4.962 2.825 -36.680 1.00 43.07 243 ILE A CA 1
ATOM 1899 C C . ILE A 1 242 ? 3.797 1.985 -36.172 1.00 40.35 243 ILE A C 1
ATOM 1900 O O . ILE A 1 242 ? 3.721 1.636 -34.993 1.00 33.23 243 ILE A O 1
ATOM 1905 N N . GLU A 1 243 ? 2.921 1.614 -37.105 1.00 41.26 244 GLU A N 1
ATOM 1906 C CA . GLU A 1 243 ? 1.672 0.977 -36.721 1.00 44.52 244 GLU A CA 1
ATOM 1907 C C . GLU A 1 243 ? 1.934 -0.412 -36.137 1.00 45.06 244 GLU A C 1
ATOM 1908 O O . GLU A 1 243 ? 1.331 -0.803 -35.131 1.00 45.38 244 GLU A O 1
ATOM 1914 N N . LYS A 1 244 ? 2.812 -1.154 -36.817 1.00 43.43 245 LYS A N 1
ATOM 1915 C CA . LYS A 1 244 ? 3.201 -2.486 -36.399 1.00 45.76 245 LYS A CA 1
ATOM 1916 C C . LYS A 1 244 ? 3.831 -2.411 -35.013 1.00 46.09 245 LYS A C 1
ATOM 1917 O O . LYS A 1 244 ? 3.686 -3.351 -34.227 1.00 45.43 245 LYS A O 1
ATOM 1923 N N . ALA A 1 245 ? 4.551 -1.305 -34.738 1.00 43.07 246 ALA A N 1
ATOM 1924 C CA . ALA A 1 245 ? 5.143 -1.115 -33.420 1.00 36.13 246 ALA A CA 1
ATOM 1925 C C . ALA A 1 245 ? 4.040 -0.933 -32.385 1.00 34.39 246 ALA A C 1
ATOM 1926 O O . ALA A 1 245 ? 4.050 -1.630 -31.377 1.00 40.25 246 ALA A O 1
ATOM 1928 N N . LEU A 1 246 ? 3.063 -0.048 -32.646 1.00 33.41 247 LEU A N 1
ATOM 1929 C CA . LEU A 1 246 ? 1.972 0.136 -31.701 1.00 36.81 247 LEU A CA 1
ATOM 1930 C C . LEU A 1 246 ? 1.211 -1.175 -31.463 1.00 44.26 247 LEU A C 1
ATOM 1931 O O . LEU A 1 246 ? 0.878 -1.501 -30.328 1.00 43.18 247 LEU A O 1
ATOM 1936 N N . LYS A 1 247 ? 0.901 -1.901 -32.545 1.00 45.09 248 LYS A N 1
ATOM 1937 C CA . LYS A 1 247 ? 0.198 -3.172 -32.452 1.00 42.45 248 LYS A CA 1
ATOM 1938 C C . LYS A 1 247 ? 0.971 -4.149 -31.570 1.00 38.03 248 LYS A C 1
ATOM 1939 O O . LYS A 1 247 ? 0.385 -4.748 -30.673 1.00 40.21 248 LYS A O 1
ATOM 1945 N N . ALA A 1 248 ? 2.282 -4.299 -31.837 1.00 35.79 249 ALA A N 1
ATOM 1946 C CA . ALA A 1 248 ? 3.163 -5.222 -31.136 1.00 37.42 249 ALA A CA 1
ATOM 1947 C C . ALA A 1 248 ? 3.178 -4.970 -29.625 1.00 43.39 249 ALA A C 1
ATOM 1948 O O . ALA A 1 248 ? 2.978 -5.903 -28.843 1.00 42.81 249 ALA A O 1
ATOM 1950 N N . PHE A 1 249 ? 3.396 -3.714 -29.200 1.00 38.55 250 PHE A N 1
ATOM 1951 C CA . PHE A 1 249 ? 3.467 -3.447 -27.769 1.00 34.26 250 PHE A CA 1
ATOM 1952 C C . PHE A 1 249 ? 2.094 -3.564 -27.141 1.00 35.71 250 PHE A C 1
ATOM 1953 O O . PHE A 1 249 ? 1.970 -4.058 -26.016 1.00 37.94 250 PHE A O 1
ATOM 1961 N N . ALA A 1 250 ? 1.071 -3.096 -27.857 1.00 36.24 251 ALA A N 1
ATOM 1962 C CA . ALA A 1 250 ? -0.273 -3.207 -27.320 1.00 39.47 251 ALA A CA 1
ATOM 1963 C C . ALA A 1 250 ? -0.666 -4.686 -27.175 1.00 43.62 251 ALA A C 1
ATOM 1964 O O . ALA A 1 250 ? -1.486 -5.047 -26.333 1.00 43.29 251 ALA A O 1
ATOM 1966 N N . ALA A 1 251 ? -0.083 -5.558 -27.996 1.00 43.42 252 ALA A N 1
ATOM 1967 C CA . ALA A 1 251 ? -0.374 -6.981 -27.835 1.00 46.43 252 ALA A CA 1
ATOM 1968 C C . ALA A 1 251 ? 0.202 -7.517 -26.516 1.00 46.05 252 ALA A C 1
ATOM 1969 O O . ALA A 1 251 ? -0.357 -8.440 -25.937 1.00 52.14 252 ALA A O 1
ATOM 1971 N N . LEU A 1 252 ? 1.313 -6.941 -26.040 1.00 45.20 253 LEU A N 1
ATOM 1972 C CA . LEU A 1 252 ? 1.892 -7.327 -24.762 1.00 44.14 253 LEU A CA 1
ATOM 1973 C C . LEU A 1 252 ? 1.043 -6.848 -23.589 1.00 41.21 253 LEU A C 1
ATOM 1974 O O . LEU A 1 252 ? 1.342 -7.175 -22.448 1.00 44.64 253 LEU A O 1
ATOM 1979 N N . GLY A 1 253 ? 0.003 -6.053 -23.851 1.00 44.58 254 GLY A N 1
ATOM 1980 C CA . GLY A 1 253 ? -0.747 -5.456 -22.754 1.00 40.36 254 GLY A CA 1
ATOM 1981 C C . GLY A 1 253 ? -0.024 -4.281 -22.081 1.00 47.00 254 GLY A C 1
ATOM 1982 O O . GLY A 1 253 ? -0.318 -3.965 -20.926 1.00 42.82 254 GLY A O 1
ATOM 1983 N N . VAL A 1 2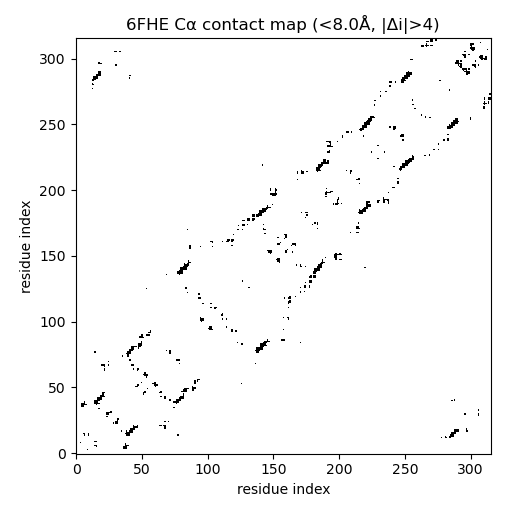54 ? 0.904 -3.612 -22.789 1.00 43.14 255 VAL A N 1
ATOM 1984 C CA . VAL A 1 254 ? 1.487 -2.391 -22.243 1.00 45.42 255 VAL A CA 1
ATOM 1985 C C . VAL A 1 254 ? 0.921 -1.190 -22.994 1.00 46.55 255 VAL A C 1
ATOM 1986 O O . VAL A 1 254 ? 0.599 -1.314 -24.170 1.00 54.21 255 VAL A O 1
ATOM 1990 N N . GLU A 1 255 ? 0.789 -0.037 -22.325 1.00 46.20 256 GLU A N 1
ATOM 1991 C CA . GLU A 1 255 ? 0.338 1.167 -23.018 1.00 38.06 256 GLU A CA 1
ATOM 1992 C C . GLU A 1 255 ? 1.517 1.827 -23.725 1.00 38.17 256 GLU A C 1
ATOM 1993 O O . GLU A 1 255 ? 2.684 1.478 -23.508 1.00 35.96 256 GLU A O 1
ATOM 1999 N N . ILE A 1 256 ? 1.179 2.784 -24.597 1.00 35.92 257 ILE A N 1
ATOM 2000 C CA . ILE A 1 256 ? 2.164 3.526 -25.347 1.00 33.51 257 ILE A CA 1
ATOM 2001 C C . ILE A 1 256 ? 1.921 5.010 -25.083 1.00 32.30 257 ILE A C 1
ATOM 2002 O O . ILE A 1 256 ? 0.778 5.451 -25.029 1.00 28.00 257 ILE A O 1
ATOM 2007 N N . MET A 1 257 ? 3.022 5.734 -24.865 1.00 31.48 258 MET A N 1
ATOM 2008 C CA . MET A 1 257 ? 3.000 7.186 -24.911 1.00 33.87 258 MET A CA 1
ATOM 2009 C C . MET A 1 257 ? 4.040 7.679 -25.915 1.00 34.66 258 MET A C 1
ATOM 2010 O O . MET A 1 257 ? 5.094 7.062 -26.120 1.00 36.25 258 MET A O 1
ATOM 2015 N N . ILE A 1 258 ? 3.711 8.807 -26.556 1.00 38.38 259 ILE A N 1
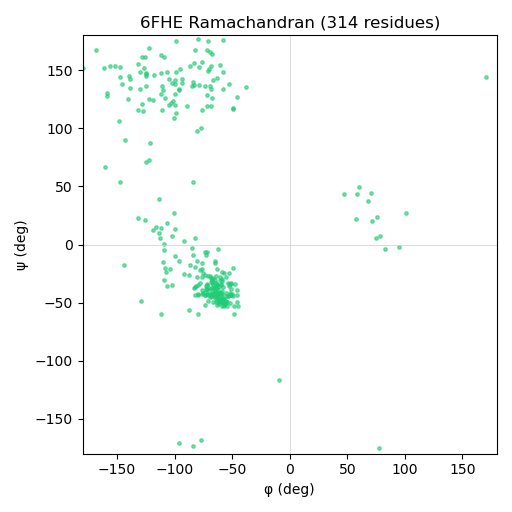ATOM 2016 C CA . ILE A 1 258 ? 4.675 9.545 -27.361 1.00 32.04 259 ILE A CA 1
ATOM 2017 C C . ILE A 1 258 ? 5.123 10.673 -26.446 1.00 28.92 259 ILE A C 1
ATOM 2018 O O . ILE A 1 258 ? 4.277 11.442 -25.997 1.00 26.50 259 ILE A O 1
ATOM 2023 N N . THR A 1 259 ? 6.423 10.725 -26.155 1.00 28.47 260 THR A N 1
ATOM 2024 C CA . THR A 1 259 ? 6.853 11.511 -25.001 1.00 32.37 260 THR A CA 1
ATOM 2025 C C . THR A 1 259 ? 7.578 12.802 -25.374 1.00 35.42 260 THR A C 1
ATOM 2026 O O . THR A 1 259 ? 7.619 13.710 -24.550 1.00 40.61 260 THR A O 1
ATOM 2030 N N . GLU A 1 260 ? 8.117 12.903 -26.596 1.00 34.06 261 GLU A N 1
ATOM 2031 C CA . GLU A 1 260 ? 8.762 14.146 -27.010 1.00 37.01 261 GLU A CA 1
ATOM 2032 C C . GLU A 1 260 ? 8.572 14.371 -28.506 1.00 33.57 261 GLU A C 1
ATOM 2033 O O . GLU A 1 260 ? 9.548 14.527 -29.242 1.00 35.19 261 GLU A O 1
ATOM 2039 N N . LEU A 1 261 ? 7.320 14.345 -28.957 1.00 32.97 262 LEU A N 1
ATOM 2040 C CA . LEU A 1 261 ? 7.063 14.315 -30.385 1.00 33.42 262 LEU A CA 1
ATOM 2041 C C . LEU A 1 261 ? 7.706 15.532 -31.045 1.00 42.48 262 LEU A C 1
ATOM 2042 O O . LEU A 1 261 ? 7.606 16.665 -30.562 1.00 40.09 262 LEU A O 1
ATOM 2047 N N . ASP A 1 262 ? 8.383 15.259 -32.155 1.00 47.01 263 ASP A N 1
ATOM 2048 C CA . ASP A 1 262 ? 9.107 16.286 -32.870 1.00 48.97 263 ASP A CA 1
ATOM 2049 C C . ASP A 1 262 ? 9.311 15.821 -34.302 1.00 49.63 263 ASP A C 1
ATOM 2050 O O . ASP A 1 262 ? 9.818 14.722 -34.537 1.00 52.57 263 ASP A O 1
ATOM 2055 N N . VAL A 1 263 ? 8.924 16.690 -35.245 1.00 56.40 264 VAL A N 1
ATOM 2056 C CA . VAL A 1 263 ? 9.141 16.469 -36.663 1.00 52.54 264 VAL A CA 1
ATOM 2057 C C . VAL A 1 263 ? 9.975 17.639 -37.189 1.00 56.22 264 VAL A C 1
ATOM 2058 O O . VAL A 1 263 ? 9.401 18.599 -37.693 1.00 57.20 264 VAL A O 1
ATOM 2062 N N . ASN A 1 264 ? 11.313 17.543 -37.112 1.00 57.70 265 ASN A N 1
ATOM 2063 C CA . ASN A 1 264 ? 12.179 18.711 -36.927 1.00 69.38 265 ASN A CA 1
ATOM 2064 C C . ASN A 1 264 ? 12.013 19.764 -38.040 1.00 76.99 265 ASN A C 1
ATOM 2065 O O . ASN A 1 264 ? 12.350 19.552 -39.211 1.00 80.26 265 ASN A O 1
ATOM 2070 N N . VAL A 1 269 ? 12.463 25.803 -42.297 1.00 91.99 270 VAL A N 1
ATOM 2071 C CA . VAL A 1 269 ? 12.630 27.236 -42.073 1.00 84.00 270 VAL A CA 1
ATOM 2072 C C . VAL A 1 269 ? 11.544 27.997 -42.834 1.00 80.16 270 VAL A C 1
ATOM 2073 O O . VAL A 1 269 ? 10.868 28.840 -42.252 1.00 79.01 270 VAL A O 1
ATOM 2077 N N . SER A 1 270 ? 11.367 27.658 -44.121 1.00 79.31 271 SER A N 1
ATOM 2078 C CA . SER A 1 270 ? 10.653 28.468 -45.100 1.00 74.43 271 SER A CA 1
ATOM 2079 C C . SER A 1 270 ? 9.140 28.238 -45.037 1.00 75.30 271 SER A C 1
ATOM 2080 O O . SER A 1 270 ? 8.652 27.561 -44.134 1.00 74.38 271 SER A O 1
ATOM 2083 N N . PRO A 1 271 ? 8.337 28.814 -45.970 1.00 75.29 272 PRO A N 1
ATOM 2084 C CA . PRO A 1 271 ? 6.883 28.629 -45.969 1.00 68.09 272 PRO A CA 1
ATOM 2085 C C . PRO A 1 271 ? 6.445 27.228 -46.395 1.00 68.03 272 PRO A C 1
ATOM 2086 O O . PRO A 1 271 ? 5.425 26.741 -45.909 1.00 67.49 272 PRO A O 1
ATOM 2090 N N . ASP A 1 272 ? 7.205 26.616 -47.322 1.00 62.61 273 ASP A N 1
ATOM 2091 C CA . ASP A 1 272 ? 7.007 25.249 -47.785 1.00 65.26 273 ASP A CA 1
ATOM 2092 C C . ASP A 1 272 ? 7.439 24.267 -46.697 1.00 67.14 273 ASP A C 1
ATOM 2093 O O . ASP A 1 272 ? 6.869 23.184 -46.577 1.00 63.05 273 ASP A O 1
ATOM 2098 N N . ALA A 1 273 ? 8.491 24.629 -45.952 1.00 59.01 274 ALA A N 1
ATOM 2099 C CA . ALA A 1 273 ? 8.961 23.775 -44.876 1.00 61.52 274 ALA A CA 1
ATOM 2100 C C . ALA A 1 273 ? 7.799 23.556 -43.915 1.00 55.64 274 ALA A C 1
ATOM 2101 O O . ALA A 1 273 ? 7.423 22.411 -43.679 1.00 58.81 274 ALA A O 1
ATOM 2103 N N . LEU A 1 274 ? 7.181 24.658 -43.457 1.00 41.94 275 LEU A N 1
ATOM 2104 C CA . LEU A 1 274 ? 6.157 24.580 -42.439 1.00 44.84 275 LEU A CA 1
ATOM 2105 C C . LEU A 1 274 ? 5.019 23.677 -42.908 1.00 47.65 275 LEU A C 1
ATOM 2106 O O . LEU A 1 274 ? 4.579 22.810 -42.146 1.00 48.58 275 LEU A O 1
ATOM 2111 N N . GLN A 1 275 ? 4.551 23.873 -44.154 1.00 42.78 276 GLN A N 1
ATOM 2112 C CA . GLN A 1 275 ? 3.357 23.176 -44.616 1.00 45.32 276 GLN A CA 1
ATOM 2113 C C . GLN A 1 275 ? 3.634 21.676 -44.736 1.00 43.29 276 GLN A C 1
ATOM 2114 O O . GLN A 1 275 ? 2.734 20.869 -44.543 1.00 39.97 276 GLN A O 1
ATOM 2120 N N . GLU A 1 276 ? 4.887 21.303 -45.015 1.00 50.02 277 GLU A N 1
ATOM 2121 C CA . GLU A 1 276 ? 5.255 19.895 -45.127 1.00 55.47 277 GLU A CA 1
ATOM 2122 C C . GLU A 1 276 ? 5.188 19.207 -43.760 1.00 55.99 277 GLU A C 1
ATOM 2123 O O . GLU A 1 276 ? 4.638 18.113 -43.645 1.00 52.71 277 GLU A O 1
ATOM 2129 N N . GLN A 1 277 ? 5.734 19.878 -42.735 1.00 57.51 278 GLN A N 1
ATOM 2130 C CA . GLN A 1 277 ? 5.771 19.372 -41.371 1.00 55.50 278 GLN A CA 1
ATOM 2131 C C . GLN A 1 277 ? 4.343 19.261 -40.832 1.00 51.57 278 GLN A C 1
ATOM 2132 O O . GLN A 1 277 ? 4.005 18.274 -40.191 1.00 57.08 278 GLN A O 1
ATOM 2138 N N . ALA A 1 278 ? 3.496 20.238 -41.159 1.00 44.98 279 ALA A N 1
ATOM 2139 C CA . ALA A 1 278 ? 2.099 20.220 -40.755 1.00 43.57 279 ALA A CA 1
ATOM 2140 C C . ALA A 1 278 ? 1.361 19.021 -41.369 1.00 46.47 279 ALA A C 1
ATOM 2141 O O . ALA A 1 278 ? 0.457 18.437 -40.766 1.00 39.60 279 ALA A O 1
ATOM 2143 N N . GLU A 1 279 ? 1.734 18.634 -42.589 1.00 44.72 280 GLU A N 1
ATOM 2144 C CA . GLU A 1 279 ? 1.017 17.504 -43.161 1.00 45.68 280 GLU A CA 1
ATOM 2145 C C . GLU A 1 279 ? 1.487 16.186 -42.534 1.00 40.52 280 GLU A C 1
ATOM 2146 O O . GLU A 1 279 ? 0.670 15.308 -42.294 1.00 41.49 280 GLU A O 1
ATOM 2152 N N . ARG A 1 280 ? 2.793 16.047 -42.276 1.00 42.26 281 ARG A N 1
ATOM 2153 C CA . ARG A 1 280 ? 3.281 14.852 -41.611 1.00 45.08 281 ARG A CA 1
ATOM 2154 C C . ARG A 1 280 ? 2.584 14.692 -40.258 1.00 45.40 281 ARG A C 1
ATOM 2155 O O . ARG A 1 280 ? 2.225 13.585 -39.858 1.00 46.09 281 ARG A O 1
ATOM 2163 N N . MET A 1 281 ? 2.338 15.819 -39.587 1.00 41.04 282 MET A N 1
ATOM 2164 C CA . MET A 1 281 ? 1.790 15.811 -38.246 1.00 44.96 282 MET A CA 1
ATOM 2165 C C . MET A 1 281 ? 0.333 15.375 -38.290 1.00 46.99 282 MET A C 1
ATOM 2166 O O . MET A 1 281 ? -0.128 14.617 -37.444 1.00 45.23 282 MET A O 1
ATOM 2171 N N . ARG A 1 282 ? -0.388 15.911 -39.270 1.00 44.87 283 ARG A N 1
ATOM 2172 C CA . ARG A 1 282 ? -1.721 15.463 -39.612 1.00 42.34 283 ARG A CA 1
ATOM 2173 C C . ARG A 1 282 ? -1.721 13.936 -39.724 1.00 39.97 283 ARG A C 1
ATOM 2174 O O . ARG A 1 282 ? -2.521 13.248 -39.109 1.00 38.67 283 ARG A O 1
ATOM 2182 N N . ASP A 1 283 ? -0.801 13.405 -40.527 1.00 40.64 284 ASP A N 1
ATOM 2183 C CA . ASP A 1 283 ? -0.765 11.985 -40.817 1.00 40.10 284 ASP A CA 1
ATOM 2184 C C . ASP A 1 283 ? -0.575 11.190 -39.522 1.00 44.28 284 ASP A C 1
ATOM 2185 O O . ASP A 1 283 ? -1.306 10.232 -39.267 1.00 40.18 284 ASP A O 1
ATOM 2190 N N . LEU A 1 284 ? 0.409 11.616 -38.713 1.00 41.90 285 LEU A N 1
ATOM 2191 C CA . LEU A 1 284 ? 0.806 10.909 -37.508 1.00 36.62 285 LEU A CA 1
ATOM 2192 C C . LEU A 1 284 ? -0.360 10.905 -36.551 1.00 36.18 285 LEU A C 1
ATOM 2193 O O . LEU A 1 284 ? -0.632 9.888 -35.913 1.00 37.30 285 LEU A O 1
ATOM 2198 N N . PHE A 1 285 ? -1.011 12.060 -36.445 1.00 34.68 286 PHE A N 1
ATOM 2199 C CA . PHE A 1 285 ? -2.112 12.179 -35.512 1.00 38.66 286 PHE A CA 1
ATOM 2200 C C . PHE A 1 285 ? -3.300 11.345 -35.962 1.00 42.18 286 PHE A C 1
ATOM 2201 O O . PHE A 1 285 ? -4.047 10.857 -35.116 1.00 39.80 286 PHE A O 1
ATOM 2209 N N . GLU A 1 286 ? -3.466 11.219 -37.288 1.00 44.23 287 GLU A N 1
ATOM 2210 C CA . GLU A 1 286 ? -4.443 10.293 -37.834 1.00 45.34 287 GLU A CA 1
ATOM 2211 C C . GLU A 1 286 ? -4.112 8.887 -37.327 1.00 43.93 287 GLU A C 1
ATOM 2212 O O . GLU A 1 286 ? -4.964 8.186 -36.786 1.00 42.03 287 GLU A O 1
ATOM 2218 N N . LEU A 1 287 ? -2.845 8.501 -37.475 1.00 46.86 288 LEU A N 1
ATOM 2219 C CA . LEU A 1 287 ? -2.418 7.178 -37.067 1.00 43.05 288 LEU A CA 1
ATOM 2220 C C . LEU A 1 287 ? -2.569 7.000 -35.560 1.00 45.14 288 LEU A C 1
ATOM 2221 O O . LEU A 1 287 ? -2.983 5.923 -35.135 1.00 44.37 288 LEU A O 1
ATOM 2226 N N . PHE A 1 288 ? -2.209 8.026 -34.764 1.00 41.22 289 PHE A N 1
ATOM 2227 C CA . PHE A 1 288 ? -2.415 7.945 -33.325 1.00 39.20 289 PHE A CA 1
ATOM 2228 C C . PHE A 1 288 ? -3.893 7.784 -33.009 1.00 39.83 289 PHE A C 1
ATOM 2229 O O . PHE A 1 288 ? -4.244 7.057 -32.088 1.00 34.64 289 PHE A O 1
ATOM 2237 N N . LYS A 1 289 ? -4.754 8.514 -33.715 1.00 41.21 290 LYS A N 1
ATOM 2238 C CA . LYS A 1 289 ? -6.172 8.429 -33.389 1.00 46.25 290 LYS A CA 1
ATOM 2239 C C . LYS A 1 289 ? -6.680 7.021 -33.711 1.00 48.46 290 LYS A C 1
ATOM 2240 O O . LYS A 1 289 ? -7.392 6.410 -32.914 1.00 41.69 290 LYS A O 1
ATOM 2246 N N . LYS A 1 290 ? -6.237 6.493 -34.862 1.00 45.09 291 LYS A N 1
ATOM 2247 C CA . LYS A 1 290 ? -6.591 5.157 -35.303 1.00 48.68 291 LYS A CA 1
ATOM 2248 C C . LYS A 1 290 ? -6.330 4.158 -34.174 1.00 54.89 291 LYS A C 1
ATOM 2249 O O . LYS A 1 290 ? -7.113 3.231 -33.973 1.00 54.88 291 LYS A O 1
ATOM 2255 N N . HIS A 1 291 ? -5.230 4.366 -33.436 1.00 47.97 292 HIS A N 1
ATOM 2256 C CA . HIS A 1 291 ? -4.828 3.485 -32.357 1.00 44.53 292 HIS A CA 1
ATOM 2257 C C . HIS A 1 291 ? -4.909 4.153 -30.988 1.00 40.67 292 HIS A C 1
ATOM 2258 O O . HIS A 1 291 ? -4.074 3.881 -30.131 1.00 39.59 292 HIS A O 1
ATOM 2265 N N . SER A 1 292 ? -5.941 4.964 -30.748 1.00 45.50 293 SER A N 1
ATOM 2266 C CA . SER A 1 292 ? -6.060 5.700 -29.495 1.00 44.77 293 SER A CA 1
ATOM 2267 C C . SER A 1 292 ? -6.254 4.802 -28.274 1.00 46.01 293 SER A C 1
ATOM 2268 O O . SER A 1 292 ? -6.114 5.253 -27.140 1.00 51.82 293 SER A O 1
ATOM 2271 N N . ASP A 1 293 ? -6.611 3.540 -28.506 1.00 50.06 294 ASP A N 1
ATOM 2272 C CA . ASP A 1 293 ? -6.827 2.593 -27.419 1.00 48.33 294 ASP A CA 1
ATOM 2273 C C . ASP A 1 293 ? -5.470 2.133 -26.875 1.00 43.44 294 ASP A C 1
ATOM 2274 O O . ASP A 1 293 ? -5.360 1.664 -25.745 1.00 45.74 294 ASP A O 1
ATOM 2279 N N . LYS A 1 294 ? -4.418 2.281 -27.683 1.00 36.81 295 LYS A N 1
ATOM 2280 C CA . LYS A 1 294 ? -3.103 1.788 -27.297 1.00 40.66 295 LYS A CA 1
ATOM 2281 C C . LYS A 1 294 ? -2.224 2.924 -26.749 1.00 43.76 295 LYS A C 1
ATOM 2282 O O . LYS A 1 294 ? -1.165 2.661 -26.172 1.00 44.17 295 LYS A O 1
ATOM 2288 N N . ILE A 1 295 ? -2.682 4.178 -26.893 1.00 39.08 296 ILE A N 1
ATOM 2289 C CA . ILE A 1 295 ? -1.876 5.370 -26.644 1.00 35.33 296 ILE A CA 1
ATOM 2290 C C . ILE A 1 295 ? -2.513 6.183 -25.523 1.00 33.21 296 ILE A C 1
ATOM 2291 O O . ILE A 1 295 ? -3.693 6.540 -25.607 1.00 31.15 296 ILE A O 1
ATOM 2296 N N . THR A 1 296 ? -1.725 6.453 -24.469 1.00 30.26 297 THR A N 1
ATOM 2297 C CA . THR A 1 296 ? -2.302 7.095 -23.299 1.00 32.66 297 THR A CA 1
ATOM 2298 C C . THR A 1 296 ? -1.684 8.474 -23.084 1.00 31.85 297 THR A C 1
ATOM 2299 O O . THR A 1 296 ? -1.840 9.067 -22.025 1.00 36.01 297 THR A O 1
ATOM 2303 N N . GLY A 1 297 ? -1.003 9.004 -24.102 1.00 33.92 298 GLY A N 1
ATOM 2304 C CA . GLY A 1 297 ? -0.597 10.397 -23.977 1.00 34.04 298 GLY A CA 1
ATOM 2305 C C . GLY A 1 297 ? 0.357 10.789 -25.085 1.00 33.47 298 GLY A C 1
ATOM 2306 O O . GLY A 1 297 ? 1.183 9.977 -25.518 1.00 32.51 298 GLY A O 1
ATOM 2307 N N . VAL A 1 298 ? 0.219 12.042 -25.534 1.00 32.28 299 VAL A N 1
ATOM 2308 C CA . VAL A 1 298 ? 1.141 12.563 -26.534 1.00 32.95 299 VAL A CA 1
ATOM 2309 C C . VAL A 1 298 ? 1.694 13.876 -26.008 1.00 32.21 299 VAL A C 1
ATOM 2310 O O . VAL A 1 298 ? 0.931 14.821 -25.851 1.00 34.32 299 VAL A O 1
ATOM 2314 N N . THR A 1 299 ? 3.008 13.906 -25.741 1.00 29.90 300 THR A N 1
ATOM 2315 C CA . THR A 1 299 ? 3.655 15.131 -25.291 1.00 29.98 300 THR A CA 1
ATOM 2316 C C . THR A 1 299 ? 4.573 15.629 -26.407 1.00 31.49 300 THR A C 1
ATOM 2317 O O . THR A 1 299 ? 5.333 14.848 -26.981 1.00 31.31 300 THR A O 1
ATOM 2321 N N . PHE A 1 300 ? 4.537 16.944 -26.651 1.00 35.72 301 PHE A N 1
ATOM 2322 C CA . PHE A 1 300 ? 5.410 17.624 -27.599 1.00 32.14 301 PHE A CA 1
ATOM 2323 C C . PHE A 1 300 ? 6.762 17.959 -26.968 1.00 37.70 301 PHE A C 1
ATOM 2324 O O . PHE A 1 300 ? 6.825 18.444 -25.848 1.00 40.61 301 PHE A O 1
ATOM 2332 N N . TRP A 1 301 ? 7.830 17.730 -27.737 1.00 47.21 302 TRP A N 1
ATOM 2333 C CA . TRP A 1 301 ? 9.184 18.160 -27.429 1.00 52.04 302 TRP A CA 1
ATOM 2334 C C . TRP A 1 301 ? 9.226 19.680 -27.487 1.00 55.90 302 TRP A C 1
ATOM 2335 O O . TRP A 1 301 ? 8.592 20.272 -28.351 1.00 54.79 302 TRP A O 1
ATOM 2346 N N . GLY A 1 302 ? 9.967 20.321 -26.580 1.00 59.69 303 GLY A N 1
ATOM 2347 C CA . GLY A 1 302 ? 9.957 21.776 -26.619 1.00 73.84 303 GLY A CA 1
ATOM 2348 C C . GLY A 1 302 ? 11.131 22.434 -25.903 1.00 80.72 303 GLY A C 1
ATOM 2349 O O . GLY A 1 302 ? 10.938 23.129 -24.905 1.00 91.87 303 GLY A O 1
ATOM 2350 N N . VAL A 1 303 ? 12.336 22.243 -26.446 1.00 78.09 304 VAL A N 1
ATOM 2351 C CA . VAL A 1 303 ? 13.512 22.925 -25.925 1.00 92.79 304 VAL A CA 1
ATOM 2352 C C . VAL A 1 303 ? 13.862 24.106 -26.839 1.00 99.59 304 VAL A C 1
ATOM 2353 O O . VAL A 1 303 ? 14.288 25.149 -26.342 1.00 98.35 304 VAL A O 1
ATOM 2357 N N . ALA A 1 304 ? 13.640 23.937 -28.160 1.00 106.67 305 ALA A N 1
ATOM 2358 C CA . ALA A 1 304 ? 13.942 24.904 -29.215 1.00 103.75 305 ALA A CA 1
ATOM 2359 C C . ALA A 1 304 ? 14.355 26.262 -28.620 1.00 107.36 305 ALA A C 1
ATOM 2360 O O . ALA A 1 304 ? 14.921 27.109 -29.322 1.00 116.72 305 ALA A O 1
ATOM 2362 N N . GLY A 1 317 ? 12.864 33.636 -27.810 1.00 66.41 318 GLY A N 1
ATOM 2363 C CA . GLY A 1 317 ? 12.805 32.211 -27.469 1.00 68.41 318 GLY A CA 1
ATOM 2364 C C . GLY A 1 317 ? 11.510 31.556 -27.951 1.00 72.28 318 GLY A C 1
ATOM 2365 O O . GLY A 1 317 ? 10.445 32.164 -27.873 1.00 74.68 318 GLY A O 1
ATOM 2366 N N . ARG A 1 318 ? 11.622 30.309 -28.438 1.00 71.74 319 ARG A N 1
ATOM 2367 C CA . ARG A 1 318 ? 10.515 29.513 -28.954 1.00 67.58 319 ARG A CA 1
ATOM 2368 C C . ARG A 1 318 ? 9.685 28.959 -27.788 1.00 67.53 319 ARG A C 1
ATOM 2369 O O . ARG A 1 318 ? 10.181 28.825 -26.668 1.00 65.04 319 ARG A O 1
ATOM 2371 N N . THR A 1 319 ? 8.413 28.629 -28.057 1.00 62.75 320 THR A N 1
ATOM 2372 C CA . THR A 1 319 ? 7.513 28.113 -27.031 1.00 70.03 320 THR A CA 1
ATOM 2373 C C . THR A 1 319 ? 7.923 26.689 -26.626 1.00 77.03 320 THR A C 1
ATOM 2374 O O . THR A 1 319 ? 8.834 26.100 -27.218 1.00 73.67 320 THR A O 1
ATOM 2378 N N . ASN A 1 320 ? 7.234 26.137 -25.615 1.00 65.66 321 ASN A N 1
ATOM 2379 C CA . ASN A 1 320 ? 7.468 24.769 -25.161 1.00 63.36 321 ASN A CA 1
ATOM 2380 C C . ASN A 1 320 ? 6.853 23.755 -26.136 1.00 59.97 321 ASN A C 1
ATOM 2381 O O . ASN A 1 320 ? 7.193 22.568 -26.107 1.00 55.88 321 ASN A O 1
ATOM 2386 N N . ALA A 1 321 ? 5.960 24.246 -27.011 1.00 50.29 322 ALA A N 1
ATOM 2387 C CA . ALA A 1 321 ? 5.429 23.469 -28.120 1.00 49.75 322 ALA A CA 1
ATOM 2388 C C . ALA A 1 321 ? 5.728 24.175 -29.438 1.00 42.79 322 ALA A C 1
ATOM 2389 O O . ALA A 1 321 ? 4.791 24.671 -30.069 1.00 38.45 322 ALA A O 1
ATOM 2391 N N . PRO A 1 322 ? 7.005 24.176 -29.924 1.00 44.16 323 PRO A N 1
ATOM 2392 C CA . PRO A 1 322 ? 7.447 25.059 -31.011 1.00 44.92 323 PRO A CA 1
ATOM 2393 C C . PRO A 1 322 ? 6.789 24.714 -32.339 1.00 46.72 323 PRO A C 1
ATOM 2394 O O . PRO A 1 322 ? 6.541 25.610 -33.141 1.00 43.93 323 PRO A O 1
ATOM 2398 N N . LEU A 1 323 ? 6.518 23.413 -32.542 1.00 47.48 324 LEU A N 1
ATOM 2399 C CA . LEU A 1 323 ? 5.673 22.895 -33.612 1.00 49.55 324 LEU A CA 1
ATOM 2400 C C . LEU A 1 323 ? 4.365 23.686 -33.745 1.00 45.69 324 LEU A C 1
ATOM 2401 O O . LEU A 1 323 ? 3.871 23.902 -34.853 1.00 52.64 324 LEU A O 1
ATOM 2406 N N . LEU A 1 324 ? 3.764 24.079 -32.624 1.00 39.31 325 LEU A N 1
ATOM 2407 C CA . LEU A 1 324 ? 2.349 24.438 -32.646 1.00 36.87 325 LEU A CA 1
ATOM 2408 C C . LEU A 1 324 ? 2.113 25.948 -32.533 1.00 37.24 325 LEU A C 1
ATOM 2409 O O . LEU A 1 324 ? 1.117 26.444 -33.054 1.00 36.68 325 LEU A O 1
ATOM 2414 N N . PHE A 1 325 ? 2.952 26.642 -31.749 1.00 36.84 326 PHE A N 1
ATOM 2415 C CA . PHE A 1 325 ? 2.718 28.049 -31.436 1.00 36.23 326 PHE A CA 1
ATOM 2416 C C . PHE A 1 325 ? 3.989 28.843 -31.704 1.00 39.41 326 PHE A C 1
ATOM 2417 O O . PHE A 1 325 ? 5.069 28.422 -31.287 1.00 38.00 326 PHE A O 1
ATOM 2425 N N . ASP A 1 326 ? 3.835 29.987 -32.388 1.00 43.11 327 ASP A N 1
ATOM 2426 C CA . ASP A 1 326 ? 4.968 30.835 -32.743 1.00 46.22 327 ASP A CA 1
ATOM 2427 C C . ASP A 1 326 ? 5.509 31.526 -31.493 1.00 45.30 327 ASP A C 1
ATOM 2428 O O . ASP A 1 326 ? 4.861 31.524 -30.440 1.00 43.92 327 ASP A O 1
ATOM 2433 N N . ARG A 1 327 ? 6.701 32.119 -31.644 1.00 48.45 328 ARG A N 1
ATOM 2434 C CA . ARG A 1 327 ? 7.363 32.896 -30.609 1.00 47.68 328 ARG A CA 1
ATOM 2435 C C . ARG A 1 327 ? 6.420 33.927 -29.986 1.00 41.67 328 ARG A C 1
ATOM 2436 O O . ARG A 1 327 ? 6.722 34.396 -28.900 1.00 42.44 328 ARG A O 1
ATOM 2439 N N . ASN A 1 328 ? 5.317 34.305 -30.665 1.00 43.72 329 ASN A N 1
ATOM 2440 C CA . ASN A 1 328 ? 4.292 35.215 -30.148 1.00 40.43 329 ASN A CA 1
ATOM 2441 C C . ASN A 1 328 ? 3.010 34.477 -29.773 1.00 43.61 329 ASN A C 1
ATOM 2442 O O . ASN A 1 328 ? 1.943 35.089 -29.672 1.00 37.56 329 ASN A O 1
ATOM 2447 N N . TYR A 1 329 ? 3.086 33.155 -29.596 1.00 46.12 330 TYR A N 1
ATOM 2448 C CA . TYR A 1 329 ? 1.938 32.425 -29.075 1.00 48.23 330 TYR A CA 1
ATOM 2449 C C . TYR A 1 329 ? 0.812 32.333 -30.102 1.00 45.51 330 TYR A C 1
ATOM 2450 O O . TYR A 1 329 ? -0.346 32.103 -29.733 1.00 49.25 330 TYR A O 1
ATOM 2459 N N . GLN A 1 330 ? 1.139 32.522 -31.382 1.00 45.45 331 GLN A N 1
ATOM 2460 C CA . GLN A 1 330 ? 0.112 32.366 -32.405 1.00 48.01 331 GLN A CA 1
ATOM 2461 C C . GLN A 1 330 ? 0.145 30.938 -32.957 1.00 38.69 331 GLN A C 1
ATOM 2462 O O . GLN A 1 330 ? 1.211 30.354 -33.133 1.00 38.88 331 GLN A O 1
ATOM 2468 N N . PRO A 1 331 ? -1.019 30.330 -33.264 1.00 41.10 332 PRO A N 1
ATOM 2469 C CA . PRO A 1 331 ? -1.038 29.003 -33.880 1.00 40.45 332 PRO A CA 1
ATOM 2470 C C . PRO A 1 331 ? -0.174 28.938 -35.136 1.00 40.61 332 PRO A C 1
ATOM 2471 O O . PRO A 1 331 ? -0.136 29.869 -35.931 1.00 40.75 332 PRO A O 1
ATOM 2475 N N . LYS A 1 332 ? 0.573 27.848 -35.289 1.00 36.42 333 LYS A N 1
ATOM 2476 C CA . LYS A 1 332 ? 1.298 27.648 -36.533 1.00 38.31 333 LYS A CA 1
ATOM 2477 C C . LYS A 1 332 ? 0.537 26.695 -37.461 1.00 41.97 333 LYS A C 1
ATOM 2478 O O . LYS A 1 332 ? -0.519 26.172 -37.104 1.00 40.16 333 LYS A O 1
ATOM 2484 N N . PRO A 1 333 ? 1.026 26.479 -38.705 1.00 46.16 334 PRO A N 1
ATOM 2485 C CA . PRO A 1 333 ? 0.416 25.504 -39.617 1.00 45.99 334 PRO A CA 1
ATOM 2486 C C . PRO A 1 333 ? 0.076 24.157 -38.966 1.00 46.35 334 PRO A C 1
ATOM 2487 O O . PRO A 1 333 ? -1.078 23.728 -39.020 1.00 44.15 334 PRO A O 1
ATOM 2491 N N . ALA A 1 334 ? 1.070 23.532 -38.309 1.00 45.05 335 ALA A N 1
ATOM 2492 C CA . ALA A 1 334 ? 0.918 22.236 -37.645 1.00 43.17 335 ALA A CA 1
ATOM 2493 C C . ALA A 1 334 ? -0.297 22.205 -36.711 1.00 40.24 335 ALA A C 1
ATOM 2494 O O . ALA A 1 334 ? -0.980 21.192 -36.578 1.00 42.07 335 ALA A O 1
ATOM 2496 N N . PHE A 1 335 ? -0.598 23.330 -36.077 1.00 36.43 336 PHE A N 1
ATOM 2497 C CA . PHE A 1 335 ? -1.639 23.299 -35.081 1.00 34.40 336 PHE A CA 1
ATOM 2498 C C . PHE A 1 335 ? -2.961 23.182 -35.803 1.00 40.35 336 PHE A C 1
ATOM 2499 O O . PHE A 1 335 ? -3.823 22.403 -35.408 1.00 38.57 336 PHE A O 1
ATOM 2507 N N . TRP A 1 336 ? -3.109 23.963 -36.878 1.00 40.44 337 TRP A N 1
ATOM 2508 C CA . TRP A 1 336 ? -4.365 23.896 -37.599 1.00 36.66 337 TRP A CA 1
ATOM 2509 C C . TRP A 1 336 ? -4.509 22.544 -38.300 1.00 33.33 337 TRP A C 1
ATOM 2510 O O . TRP A 1 336 ? -5.627 22.107 -38.538 1.00 37.78 337 TRP A O 1
ATOM 2521 N N . ALA A 1 337 ? -3.392 21.913 -38.669 1.00 31.33 338 ALA A N 1
ATOM 2522 C CA . ALA A 1 337 ? -3.404 20.595 -39.305 1.00 36.14 338 ALA A CA 1
ATOM 2523 C C . ALA A 1 337 ? -4.019 19.529 -38.394 1.00 35.96 338 ALA A C 1
ATOM 2524 O O . ALA A 1 337 ? -4.770 18.685 -38.882 1.00 37.54 338 ALA A O 1
ATOM 2526 N N . ILE A 1 338 ? -3.787 19.610 -37.072 1.00 38.49 339 ILE A N 1
ATOM 2527 C CA . ILE A 1 338 ? -4.262 18.535 -36.202 1.00 36.91 339 ILE A CA 1
ATOM 2528 C C . ILE A 1 338 ? -5.607 18.852 -35.550 1.00 39.04 339 ILE A C 1
ATOM 2529 O O . ILE A 1 338 ? -6.207 17.947 -34.979 1.00 40.80 339 ILE A O 1
ATOM 2534 N N . VAL A 1 339 ? -6.065 20.119 -35.581 1.00 36.92 340 VAL A N 1
ATOM 2535 C CA . VAL A 1 339 ? -7.349 20.464 -34.980 1.00 37.88 340 VAL A CA 1
ATOM 2536 C C . VAL A 1 339 ? -8.387 20.576 -36.099 1.00 38.14 340 VAL A C 1
ATOM 2537 O O . VAL A 1 339 ? -8.009 20.412 -37.257 1.00 37.70 340 VAL A O 1
#

Solvent-accessible surface area: 13737 Å² total; per-residue (Å²): 154,141,29,55,49,0,73,48,52,0,153,103,89,10,16,0,0,0,18,6,56,26,77,112,16,79,103,122,22,58,21,5,95,17,2,31,49,2,3,41,0,0,4,0,44,58,10,0,21,2,75,38,0,9,63,105,93,58,154,60,84,28,106,60,1,45,102,0,6,57,18,2,96,148,73,64,15,87,3,5,0,15,0,3,3,26,47,85,54,19,19,114,36,2,27,59,25,110,136,44,82,57,2,55,103,48,123,56,112,78,77,76,105,60,16,55,86,70,0,69,97,31,1,40,66,4,0,107,56,0,0,34,127,7,124,50,101,2,54,0,0,1,0,0,4,20,4,6,47,60,97,16,77,49,49,96,14,20,6,64,68,13,6,14,80,70,8,3,34,19,0,0,109,12,1,78,138,16,1,82,103,3,75,0,1,0,0,0,60,56,0,10,15,61,83,43,56,0,0,62,16,0,36,88,24,0,108,56,9,80,127,125,56,2,27,1,42,0,0,0,2,7,0,78,11,49,82,92,121,7,38,53,105,37,4,26,102,0,0,108,16,0,30,85,29,55,5,43,0,1,4,3,39,0,18,1,157,189,50,103,102,35,53,111,102,24,6,114,17,0,102,53,0,2,74,13,3,50,146,12,29,115,39,2,29,0,0,1,1,70,10,96,74,103,42,3,21,0,18,10,0,2,46,83,106,64,97,34,45,33,0,0,130,23,4,46

Foldseek 3Di:
DPDAAQQVLCPPLAWEEFEDWLVQCDPVHVLNVLRLRHGQEYEHPQCQQQCNADVDQPDGDCVSVVSRLVSNVVSVHAYEYPALEELPSHHPNLQADPVRHRLLPDDDPVVLVVSLVSNLVSSLVSLLVVCLVCAPSHQAYQLYEAQADQLLHGDPGSQCSRNNPCSRLSSQVSNCVNHVNHAYEHEYENLQFQVGNNVVSVLVVLLVCLVVVRHHAEYEYQAAAELPPDHLVRNLVSLVSVVVSNHAYEHAAHAHDDDPVVLLSSLVSLLVNLVSSSVVSVRYHYYYHPAPVVARSRNNAAGVVRHGGSNNVSND

Radius of gyration: 19.8 Å; Cα contacts (8 Å, |Δi|>4): 606; chains: 1; bounding box: 50×50×48 Å

B-factor: mean 44.36, std 13.53, range [22.83, 116.72]

Sequence (316 aa):
NDIPDLYSVFKDYFPIGVAVDPSRLNDTDPHAQLTAKHFNMLTAENAMKPESLEPEEGRYNFEDADRIVAFAEKHGMKMRGHTLVWHQQVPDWFFLDENGNPMVDETDPKNREANREELRQRMENHIKTVAGRYKGKIYAWDVVNEVFNDDGTLRNSAWYQIIGPDYIEEALRAAHEADPNAKLFINDYNIENWSHAKTQAMYNMVRDFKERGVPVDGVGMQGHISLYYPSLEEIEKALKAFAALGVEIMITELDVNVSPDALQEQAERMRDLFELFKKHSDKITGVTFWGVAGRTNAPLLFDRNYQPKPAFWAIV

Secondary structure (DSSP, 8-state):
--SPPHHHHTTTT--EEEEE-GGG--TT-HHHHHHHHH-SEEEESSTTSHHHH-SBTTB---HHHHHHHHHHHHTTPEEEEEEEE-SSS--GGGGB-SSS-BGGG---HHHHHHHHHHHHHHHHHHHHHHHHHTTTS-SEEEEEE--B-TTSSBP--HHHHHT-TTHHHHHHHHHHHH-TTSEEEEEESS-S-TTSHHHHHHHHHHHHHHHHT----EEEE--B--SS-S-HHHHHHHHHHHHHTT-EEEEEEEB----HHHHHHHHHHHHHHHHHHHHTTTTEEEEEE-------SSTTTB-TTS-B-HHHHHH-

Nearest PDB structures (foldseek):
  6fhe-assembly1_A  TM=1.003E+00  e=1.653E-66  synthetic construct
  2uwf-assembly1_A  TM=9.441E-01  e=1.788E-38  Halalkalibacterium halodurans
  7cpk-assembly1_A  TM=9.329E-01  e=3.546E-38  Bacillus sp. TAR1
  6lps-assembly1_A  TM=9.421E-01  e=9.906E-38  Halalkalibacterium halodurans
  8xy0-assembly1_A  TM=9.329E-01  e=7.884E-38  Bacillus sp. TAR1

CATH classification: 3.20.20.80